Protein AF-A0A1Y2H8B3-F1 (afdb_monomer_lite)

Radius of gyration: 27.66 Å; chains: 1; bounding box: 84×32×78 Å

Sequence (311 aa):
MLTATTKSLLSPIADAVSQLIVITAQAELNGSPIPDLRDVAQLVAQHVYSLAEIGHGLIDPAALAAETRGIVDVTRLLKDMTDACTQRILNTYDDSEIQKSLVVARALVDQSKLITTILGSDLDSPPVIKSLLDNARTFAQQSVFLFHLVHARIPELLSPPIQRALTHHSNALDRAAVGTIAALKYALAGSHQIVPANVDLVKRQLKVHARACEGIAQYIVKDDMPEGALVDEAREQAAGLAAQALSDIGRNEDATELKDKAKNVVEAAKELTTAKASTNPDAAASSEAKLQRLPLERWKLLNRNPSNRPA

Structure (mmCIF, N/CA/C/O backbone):
data_AF-A0A1Y2H8B3-F1
#
_entry.id   AF-A0A1Y2H8B3-F1
#
loop_
_atom_site.group_PDB
_atom_site.id
_atom_site.type_symbol
_atom_site.label_atom_id
_atom_site.label_alt_id
_atom_site.label_comp_id
_atom_site.label_asym_id
_atom_site.label_entity_id
_atom_site.label_seq_id
_atom_site.pdbx_PDB_ins_code
_atom_site.Cartn_x
_atom_site.Cartn_y
_atom_site.Cartn_z
_atom_site.occupancy
_atom_site.B_iso_or_equiv
_atom_site.auth_seq_id
_atom_site.auth_comp_id
_atom_site.auth_asym_id
_atom_site.auth_atom_id
_atom_site.pdbx_PDB_model_num
ATOM 1 N N . MET A 1 1 ? -14.606 -13.215 17.313 1.00 46.69 1 MET A N 1
ATOM 2 C CA . MET A 1 1 ? -15.642 -12.930 18.340 1.00 46.69 1 MET A CA 1
ATOM 3 C C . MET A 1 1 ? -15.853 -14.177 19.179 1.00 46.69 1 MET A C 1
ATOM 5 O O . MET A 1 1 ? -15.879 -15.252 18.596 1.00 46.69 1 MET A O 1
ATOM 9 N N . LEU A 1 2 ? -15.950 -14.033 20.506 1.00 46.09 2 LEU A N 1
ATOM 10 C CA . LEU A 1 2 ? -15.900 -15.148 21.466 1.00 46.09 2 LEU A CA 1
ATOM 11 C C . LEU A 1 2 ? -17.266 -15.786 21.782 1.00 46.09 2 LEU A C 1
ATOM 13 O O . LEU A 1 2 ? -17.288 -16.934 22.208 1.00 46.09 2 LEU A O 1
ATOM 17 N N . THR A 1 3 ? -18.397 -15.100 21.557 1.00 64.69 3 THR A N 1
ATOM 18 C CA . THR A 1 3 ? -19.740 -15.663 21.815 1.00 64.69 3 THR A CA 1
ATOM 19 C C . THR A 1 3 ? -20.673 -15.517 20.612 1.00 64.69 3 THR A C 1
ATOM 21 O O . THR A 1 3 ? -20.554 -14.576 19.825 1.00 64.69 3 THR A O 1
ATOM 24 N N . ALA A 1 4 ? -21.626 -16.446 20.467 1.00 67.25 4 ALA A N 1
ATOM 25 C CA . ALA A 1 4 ? -22.644 -16.397 19.412 1.00 67.25 4 ALA A CA 1
ATOM 26 C C . ALA A 1 4 ? -23.494 -15.115 19.491 1.00 67.25 4 ALA A C 1
ATOM 28 O O . ALA A 1 4 ? -23.819 -14.530 18.463 1.00 67.25 4 ALA A O 1
ATOM 29 N N . THR A 1 5 ? -23.764 -14.635 20.707 1.00 64.19 5 THR A N 1
ATOM 30 C CA . THR A 1 5 ? -24.516 -13.403 20.969 1.00 64.19 5 THR A CA 1
ATOM 31 C C . THR A 1 5 ? -23.740 -12.148 20.567 1.00 64.19 5 THR A C 1
ATOM 33 O O . THR A 1 5 ? -24.291 -11.280 19.900 1.00 64.19 5 THR A O 1
ATOM 36 N N . THR A 1 6 ? -22.437 -12.051 20.886 1.00 64.06 6 THR A N 1
ATOM 37 C CA . THR A 1 6 ? -21.625 -10.922 20.379 1.00 64.06 6 THR A CA 1
ATOM 38 C C . THR A 1 6 ? -21.506 -10.962 18.863 1.00 64.06 6 THR A C 1
ATOM 40 O O . THR A 1 6 ? -21.472 -9.907 18.238 1.00 64.06 6 THR A O 1
ATOM 43 N N . LYS A 1 7 ? -21.480 -12.159 18.266 1.00 70.44 7 LYS A N 1
ATOM 44 C CA . LYS A 1 7 ? -21.513 -12.315 16.812 1.00 70.44 7 LYS A CA 1
ATOM 45 C C . LYS A 1 7 ? -22.814 -11.806 16.203 1.00 70.44 7 LYS A C 1
ATOM 47 O O . LYS A 1 7 ? -22.745 -10.976 15.308 1.00 70.44 7 LYS A O 1
ATOM 52 N N . SER A 1 8 ? -23.979 -12.223 16.698 1.00 72.88 8 SER A N 1
ATOM 53 C CA . SER A 1 8 ? -25.250 -11.779 16.109 1.00 72.88 8 SER A CA 1
ATOM 54 C C . SER A 1 8 ? -25.486 -10.273 16.250 1.00 72.88 8 SER A C 1
ATOM 56 O O . SER A 1 8 ? -26.069 -9.676 15.352 1.00 72.88 8 SER A O 1
ATOM 58 N N . LEU A 1 9 ? -25.018 -9.660 17.342 1.00 68.44 9 LEU A N 1
ATOM 59 C CA . LEU A 1 9 ? -25.225 -8.234 17.610 1.00 68.44 9 LEU A CA 1
ATOM 60 C C . LEU A 1 9 ? -24.278 -7.321 16.824 1.00 68.44 9 LEU A C 1
ATOM 62 O O . LEU A 1 9 ? -24.687 -6.260 16.365 1.00 68.44 9 LEU A O 1
ATOM 66 N N . LEU A 1 10 ? -23.011 -7.711 16.676 1.00 71.81 10 LEU A N 1
ATOM 67 C CA . LEU A 1 10 ? -21.977 -6.830 16.127 1.00 71.81 10 LEU A CA 1
ATOM 68 C C . LEU A 1 10 ? -21.597 -7.158 14.677 1.00 71.81 10 LEU A C 1
ATOM 70 O O . LEU A 1 10 ? -21.023 -6.298 14.014 1.00 71.81 10 LEU A O 1
ATOM 74 N N . SER A 1 11 ? -21.908 -8.357 14.166 1.00 78.88 11 SER A N 1
ATOM 75 C CA . SER A 1 11 ? -21.678 -8.691 12.751 1.00 78.88 11 SER A CA 1
ATOM 76 C C . SER A 1 11 ? -22.381 -7.736 11.780 1.00 78.88 11 SER A C 1
ATOM 78 O O . SER A 1 11 ? -21.700 -7.282 10.873 1.00 78.88 11 SER A O 1
ATOM 80 N N . PRO A 1 12 ? -23.653 -7.327 11.973 1.00 79.88 12 PRO A N 1
ATOM 81 C CA . PRO A 1 12 ? -24.312 -6.411 11.036 1.00 79.88 12 PRO A CA 1
ATOM 82 C C . PRO A 1 12 ? -23.597 -5.058 10.905 1.00 79.88 12 PRO A C 1
ATOM 84 O O . PRO A 1 12 ? -23.448 -4.535 9.805 1.00 79.88 12 PRO A O 1
ATOM 87 N N . ILE A 1 13 ? -23.091 -4.518 12.022 1.00 75.06 13 ILE A N 1
ATOM 88 C CA . ILE A 1 13 ? -22.307 -3.274 12.035 1.00 75.06 13 ILE A CA 1
ATOM 89 C C . ILE A 1 13 ? -20.961 -3.499 11.344 1.00 75.06 13 ILE A C 1
ATOM 91 O O . ILE A 1 13 ? -20.576 -2.717 10.479 1.00 75.06 13 ILE A O 1
ATOM 95 N N . ALA A 1 14 ? -20.254 -4.572 11.707 1.00 73.31 14 ALA A N 1
ATOM 96 C CA . ALA A 1 14 ? -18.951 -4.889 11.131 1.00 73.31 14 ALA A CA 1
ATOM 97 C C . ALA A 1 14 ? -19.033 -5.124 9.613 1.00 73.31 14 ALA A C 1
ATOM 99 O O . ALA A 1 14 ? -18.176 -4.638 8.879 1.00 73.31 14 ALA A O 1
ATOM 100 N N . ASP A 1 15 ? -20.072 -5.811 9.138 1.00 77.69 15 ASP A N 1
ATOM 101 C CA . ASP A 1 15 ? -20.288 -6.116 7.724 1.00 77.69 15 ASP A CA 1
ATOM 102 C C . ASP A 1 15 ? -20.632 -4.845 6.927 1.00 77.69 15 ASP A C 1
ATOM 104 O O . ASP A 1 15 ? -20.056 -4.614 5.862 1.00 77.69 15 ASP A O 1
ATOM 108 N N . ALA A 1 16 ? -21.505 -3.981 7.459 1.00 74.44 16 ALA A N 1
ATOM 109 C CA . ALA A 1 16 ? -21.875 -2.715 6.823 1.00 74.44 16 ALA A CA 1
ATOM 110 C C . ALA A 1 16 ? -20.692 -1.730 6.748 1.00 74.44 16 ALA A C 1
ATOM 112 O O . ALA A 1 16 ? -20.452 -1.117 5.706 1.00 74.44 16 ALA A O 1
ATOM 113 N N . VAL A 1 17 ? -19.905 -1.624 7.824 1.00 74.25 17 VAL A N 1
ATOM 114 C CA . VAL A 1 17 ? -18.671 -0.823 7.843 1.00 74.25 17 VAL A CA 1
ATOM 115 C C . VAL A 1 17 ? -17.647 -1.394 6.858 1.00 74.25 17 VAL A C 1
ATOM 117 O O . VAL A 1 17 ? -17.098 -0.649 6.050 1.00 74.25 17 VAL A O 1
ATOM 120 N N . SER A 1 18 ? -17.450 -2.716 6.841 1.00 72.94 18 SER A N 1
ATOM 121 C CA . SER A 1 18 ? -16.543 -3.381 5.890 1.00 72.94 18 SER A CA 1
ATOM 122 C C . SER A 1 18 ? -16.943 -3.137 4.431 1.00 72.94 18 SER A C 1
ATOM 124 O O . SER A 1 18 ? -16.075 -2.912 3.590 1.00 72.94 18 SER A O 1
ATOM 126 N N . GLN A 1 19 ? -18.241 -3.130 4.109 1.00 77.00 19 GLN A N 1
ATOM 127 C CA . GLN A 1 19 ? -18.714 -2.776 2.766 1.00 77.00 19 GLN A CA 1
ATOM 128 C C . GLN A 1 19 ? -18.390 -1.327 2.396 1.00 77.00 19 GLN A C 1
ATOM 130 O O . GLN A 1 19 ? -17.901 -1.091 1.293 1.00 77.00 19 GLN A O 1
ATOM 135 N N . LEU A 1 20 ? -18.613 -0.375 3.309 1.00 76.00 20 LEU A N 1
ATOM 136 C CA . LEU A 1 20 ? -18.257 1.035 3.110 1.00 76.00 20 LEU A CA 1
ATOM 137 C C . LEU A 1 20 ? -16.785 1.189 2.730 1.00 76.00 20 LEU A C 1
ATOM 139 O O . LEU A 1 20 ? -16.479 1.855 1.745 1.00 76.00 20 LEU A O 1
ATOM 143 N N . ILE A 1 21 ? -15.908 0.512 3.469 1.00 75.31 21 ILE A N 1
ATOM 144 C CA . ILE A 1 21 ? -14.459 0.505 3.247 1.00 75.31 21 ILE A CA 1
ATOM 145 C C . ILE A 1 21 ? -14.115 -0.040 1.862 1.00 75.31 21 ILE A C 1
ATOM 147 O O . ILE A 1 21 ? -13.313 0.548 1.140 1.00 75.31 21 ILE A O 1
ATOM 151 N N . VAL A 1 22 ? -14.699 -1.177 1.475 1.00 79.38 22 VAL A N 1
ATOM 152 C CA . VAL A 1 22 ? -14.409 -1.796 0.175 1.00 79.38 22 VAL A CA 1
ATOM 153 C C . VAL A 1 22 ? -14.857 -0.886 -0.967 1.00 79.38 22 VAL A C 1
ATOM 155 O O . VAL A 1 22 ? -14.115 -0.719 -1.935 1.00 79.38 22 VAL A O 1
ATOM 158 N N . ILE A 1 23 ? -16.035 -0.270 -0.845 1.00 73.56 23 ILE A N 1
ATOM 159 C CA . ILE A 1 23 ? -16.597 0.625 -1.860 1.00 73.56 23 ILE A CA 1
ATOM 160 C C . ILE A 1 23 ? -15.725 1.874 -2.031 1.00 73.56 23 ILE A C 1
ATOM 162 O O . ILE A 1 23 ? -15.383 2.225 -3.163 1.00 73.56 23 ILE A O 1
ATOM 166 N N . THR A 1 24 ? -15.328 2.532 -0.938 1.00 73.81 24 THR A N 1
ATOM 167 C CA . THR A 1 24 ? -14.451 3.713 -1.006 1.00 73.81 24 THR A CA 1
ATOM 168 C C . THR A 1 24 ? -13.065 3.349 -1.517 1.00 73.81 24 THR A C 1
ATOM 170 O O . THR A 1 24 ? -12.564 4.011 -2.424 1.00 73.81 24 THR A O 1
ATOM 173 N N . ALA A 1 25 ? -12.475 2.256 -1.026 1.00 69.38 25 ALA A N 1
ATOM 174 C CA . ALA A 1 25 ? -11.172 1.792 -1.489 1.00 69.38 25 ALA A CA 1
ATOM 175 C C . ALA A 1 25 ? -11.176 1.479 -2.992 1.00 69.38 25 ALA A C 1
ATOM 177 O O . ALA A 1 25 ? -10.248 1.877 -3.691 1.00 69.38 25 ALA A O 1
ATOM 178 N N . GLN A 1 26 ? -12.216 0.816 -3.513 1.00 73.31 26 GLN A N 1
ATOM 179 C CA . GLN A 1 26 ? -12.353 0.529 -4.946 1.00 73.31 26 GLN A CA 1
ATOM 180 C C . GLN A 1 26 ? -12.556 1.794 -5.780 1.00 73.31 26 GLN A C 1
ATOM 182 O O . GLN A 1 26 ? -11.960 1.912 -6.852 1.00 73.31 26 GLN A O 1
ATOM 187 N N . ALA A 1 27 ? -13.379 2.733 -5.307 1.00 72.12 27 ALA A N 1
ATOM 188 C CA . ALA A 1 27 ? -13.612 3.984 -6.014 1.00 72.12 27 ALA A CA 1
ATOM 189 C C . ALA A 1 27 ? -12.316 4.797 -6.148 1.00 72.12 27 ALA A C 1
ATOM 191 O O . ALA A 1 27 ? -11.985 5.256 -7.243 1.00 72.12 27 ALA A O 1
ATOM 192 N N . GLU A 1 28 ? -11.546 4.891 -5.063 1.00 71.50 28 GLU A N 1
ATOM 193 C CA . GLU A 1 28 ? -10.253 5.573 -5.038 1.00 71.50 28 GLU A CA 1
ATOM 194 C C . GLU A 1 28 ? -9.195 4.857 -5.890 1.00 71.50 28 GLU A C 1
ATOM 196 O O . GLU A 1 28 ? -8.524 5.505 -6.694 1.00 71.50 28 GLU A O 1
ATOM 201 N N . LEU A 1 29 ? -9.088 3.524 -5.795 1.00 70.69 29 LEU A N 1
ATOM 202 C CA . LEU A 1 29 ? -8.152 2.720 -6.597 1.00 70.69 29 LEU A CA 1
ATOM 203 C C . LEU A 1 29 ? -8.374 2.877 -8.103 1.00 70.69 29 LEU A C 1
ATOM 205 O O . LEU A 1 29 ? -7.413 2.868 -8.872 1.00 70.69 29 LEU A O 1
ATOM 209 N N . ASN A 1 30 ? -9.631 3.015 -8.517 1.00 74.19 30 ASN A N 1
ATOM 210 C CA . ASN A 1 30 ? -10.007 3.144 -9.921 1.00 74.19 30 ASN A CA 1
ATOM 211 C C . ASN A 1 30 ? -10.036 4.602 -10.406 1.00 74.19 30 ASN A C 1
ATOM 213 O O . ASN A 1 30 ? -10.298 4.841 -11.586 1.00 74.19 30 ASN A O 1
ATOM 217 N N . GLY A 1 31 ? -9.804 5.581 -9.522 1.00 68.94 31 GLY A N 1
ATOM 218 C CA . GLY A 1 31 ? -9.967 7.003 -9.837 1.00 68.94 31 GLY A CA 1
ATOM 219 C C . GLY A 1 31 ? -11.400 7.371 -10.243 1.00 68.94 31 GLY A C 1
ATOM 220 O O . GLY A 1 31 ? -11.605 8.319 -11.001 1.00 68.94 31 GLY A O 1
ATOM 221 N N . SER A 1 32 ? -12.386 6.598 -9.789 1.00 77.50 32 SER A N 1
ATOM 222 C CA . SER A 1 32 ? -13.806 6.812 -10.071 1.00 77.50 32 SER A CA 1
ATOM 223 C C . SER A 1 32 ? -14.476 7.610 -8.947 1.00 77.50 32 SER A C 1
ATOM 225 O O . SER A 1 32 ? -14.039 7.516 -7.799 1.00 77.50 32 SER A O 1
ATOM 227 N N . PRO A 1 33 ? -15.551 8.370 -9.233 1.00 72.56 33 PRO A N 1
ATOM 228 C CA . PRO A 1 33 ? -16.311 9.054 -8.192 1.00 72.56 33 PRO A CA 1
ATOM 229 C C . PRO A 1 33 ? -16.787 8.062 -7.126 1.00 72.56 33 PRO A C 1
ATOM 231 O O . PRO A 1 33 ? -17.310 6.999 -7.467 1.00 72.56 33 PRO A O 1
ATOM 234 N N . ILE A 1 34 ? -16.624 8.414 -5.848 1.00 71.31 34 ILE A N 1
ATOM 235 C CA . ILE A 1 34 ? -17.184 7.630 -4.743 1.00 71.31 34 ILE A CA 1
ATOM 236 C C . ILE A 1 34 ? -18.713 7.611 -4.922 1.00 71.31 34 ILE A C 1
ATOM 238 O O . ILE A 1 34 ? -19.308 8.684 -5.071 1.00 71.31 34 ILE A O 1
ATOM 242 N N . PRO A 1 35 ? -19.352 6.427 -4.968 1.00 76.12 35 PRO A N 1
ATOM 243 C CA . PRO A 1 35 ? -20.799 6.332 -5.128 1.00 76.12 35 PRO A CA 1
ATOM 244 C C . PRO A 1 35 ? -21.513 6.924 -3.910 1.00 76.12 35 PRO A C 1
ATOM 246 O O . PRO A 1 35 ? -20.918 7.098 -2.851 1.00 76.12 35 PRO A O 1
ATOM 249 N N . ASP A 1 36 ? -22.799 7.236 -4.048 1.00 72.50 36 ASP A N 1
ATOM 250 C CA . ASP A 1 36 ? -23.589 7.748 -2.931 1.00 72.50 36 ASP A CA 1
ATOM 251 C C . ASP A 1 36 ? -23.626 6.734 -1.775 1.00 72.50 36 ASP A C 1
ATOM 253 O O . ASP A 1 36 ? -24.126 5.621 -1.922 1.00 72.50 36 ASP A O 1
ATOM 257 N N . LEU A 1 37 ? -23.068 7.124 -0.627 1.00 80.19 37 LEU A N 1
ATOM 258 C CA . LEU A 1 37 ? -22.933 6.270 0.555 1.00 80.19 37 LEU A CA 1
ATOM 259 C C . LEU A 1 37 ? -24.076 6.458 1.558 1.00 80.19 37 LEU A C 1
ATOM 261 O O . LEU A 1 37 ? -24.042 5.843 2.625 1.00 80.19 37 LEU A O 1
ATOM 265 N N . ARG A 1 38 ? -25.069 7.309 1.256 1.00 73.50 38 ARG A N 1
ATOM 266 C CA . ARG A 1 38 ? -26.149 7.652 2.194 1.00 73.50 38 ARG A CA 1
ATOM 267 C C . ARG A 1 38 ? -26.886 6.422 2.709 1.00 73.50 38 ARG A C 1
ATOM 269 O O . ARG A 1 38 ? -27.029 6.294 3.920 1.00 73.50 38 ARG A O 1
ATOM 276 N N . ASP A 1 39 ? -27.250 5.493 1.831 1.00 75.12 39 ASP A N 1
ATOM 277 C CA . ASP A 1 39 ? -27.991 4.287 2.218 1.00 75.12 39 ASP A CA 1
ATOM 278 C C . ASP A 1 39 ? -27.177 3.389 3.162 1.00 75.12 39 ASP A C 1
ATOM 280 O O . ASP A 1 39 ? -27.692 2.902 4.169 1.00 75.12 39 ASP A O 1
ATOM 284 N N . VAL A 1 40 ? -25.878 3.216 2.892 1.00 72.75 40 VAL A N 1
ATOM 285 C CA . VAL A 1 40 ? -24.999 2.380 3.726 1.00 72.75 40 VAL A CA 1
ATOM 286 C C . VAL A 1 40 ? -24.694 3.063 5.061 1.00 72.75 40 VAL A C 1
ATOM 288 O O . VAL A 1 40 ? -24.708 2.415 6.106 1.00 72.75 40 VAL A O 1
ATOM 291 N N . ALA A 1 41 ? -24.485 4.381 5.064 1.00 70.00 41 ALA A N 1
ATOM 292 C CA . ALA A 1 41 ? -24.310 5.159 6.289 1.00 70.00 41 ALA A CA 1
ATOM 293 C C . ALA A 1 41 ? -25.571 5.127 7.170 1.00 70.00 41 ALA A C 1
ATOM 295 O O . ALA A 1 41 ? -25.478 4.990 8.391 1.00 70.00 41 ALA A O 1
ATOM 296 N N . GLN A 1 42 ? -26.753 5.201 6.556 1.00 73.69 42 GLN A N 1
ATOM 297 C CA . GLN A 1 42 ? -28.036 5.120 7.247 1.00 73.69 42 GLN A CA 1
ATOM 298 C C . GLN A 1 42 ? -28.270 3.719 7.830 1.00 73.69 42 GLN A C 1
ATOM 300 O O . GLN A 1 42 ? -28.743 3.604 8.960 1.00 73.69 42 GLN A O 1
ATOM 305 N N . LEU A 1 43 ? -27.837 2.670 7.125 1.00 76.25 43 LEU A N 1
ATOM 306 C CA . LEU A 1 43 ? -27.833 1.294 7.621 1.00 76.25 43 LEU A CA 1
ATOM 307 C C . LEU A 1 43 ? -26.910 1.122 8.843 1.00 76.25 43 LEU A C 1
ATOM 309 O O . LEU A 1 43 ? -27.320 0.539 9.847 1.00 76.25 43 LEU A O 1
ATOM 313 N N . VAL A 1 44 ? -25.690 1.673 8.806 1.00 73.44 44 VAL A N 1
ATOM 314 C CA . VAL A 1 44 ? -24.768 1.661 9.960 1.00 73.44 44 VAL A CA 1
ATOM 315 C C . VAL A 1 44 ? -25.383 2.394 11.151 1.00 73.44 44 VAL A C 1
ATOM 317 O O . VAL A 1 44 ? -25.394 1.855 12.258 1.00 73.44 44 VAL A O 1
ATOM 320 N N . ALA A 1 45 ? -25.943 3.587 10.932 1.00 70.44 45 ALA A N 1
ATOM 321 C CA . ALA A 1 45 ? -26.610 4.355 11.979 1.00 70.44 45 ALA A CA 1
ATOM 322 C C . ALA A 1 45 ? -27.782 3.577 12.594 1.00 70.44 45 ALA A C 1
ATOM 324 O O . ALA A 1 45 ? -27.918 3.535 13.815 1.00 70.44 45 ALA A O 1
ATOM 325 N N . GLN A 1 46 ? -28.584 2.905 11.766 1.00 77.56 46 GLN A N 1
ATOM 326 C CA . GLN A 1 46 ? -29.695 2.079 12.224 1.00 77.56 46 GLN A CA 1
ATOM 327 C C . GLN A 1 46 ? -29.208 0.884 13.051 1.00 77.56 46 GLN A C 1
ATOM 329 O O . GLN A 1 46 ? -29.769 0.619 14.108 1.00 77.56 46 GLN A O 1
ATOM 334 N N . HIS A 1 47 ? -28.136 0.202 12.638 1.00 77.12 47 HIS A N 1
ATOM 335 C CA . HIS A 1 47 ? -27.574 -0.912 13.405 1.00 77.12 47 HIS A CA 1
ATOM 336 C C . HIS A 1 47 ? -26.956 -0.476 14.737 1.00 77.12 47 HIS A C 1
ATOM 338 O O . HIS A 1 47 ? -27.131 -1.165 15.741 1.00 77.12 47 HIS A O 1
ATOM 344 N N . VAL A 1 48 ? -26.282 0.676 14.772 1.00 72.88 48 VAL A N 1
ATOM 345 C CA . VAL A 1 48 ? -25.783 1.272 16.021 1.00 72.88 48 VAL A CA 1
ATOM 346 C C . VAL A 1 48 ? -26.950 1.651 16.935 1.00 72.88 48 VAL A C 1
ATOM 348 O O . VAL A 1 48 ? -26.913 1.344 18.125 1.00 72.88 48 VAL A O 1
ATOM 351 N N . TYR A 1 49 ? -28.013 2.245 16.385 1.00 73.44 49 TYR A N 1
ATOM 352 C CA . TYR A 1 49 ? -29.216 2.594 17.142 1.00 73.44 49 TYR A CA 1
ATOM 353 C C . TYR A 1 49 ? -29.925 1.352 17.694 1.00 73.44 49 TYR A C 1
ATOM 355 O O . TYR A 1 49 ? -30.258 1.314 18.871 1.00 73.44 49 TYR A O 1
ATOM 363 N N . SER A 1 50 ? -30.083 0.296 16.890 1.00 74.44 50 SER A N 1
ATOM 364 C CA . SER A 1 50 ? -30.652 -0.979 17.342 1.00 74.44 50 SER A CA 1
ATOM 365 C C . SER A 1 50 ? -29.800 -1.647 18.418 1.00 74.44 50 SER A C 1
ATOM 367 O O . SER A 1 50 ? -30.345 -2.205 19.363 1.00 74.44 50 SER A O 1
ATOM 369 N N . LEU A 1 51 ? -28.469 -1.584 18.320 1.00 71.94 51 LEU A N 1
ATOM 370 C CA . LEU A 1 51 ? -27.586 -2.092 19.369 1.00 71.94 51 LEU A CA 1
ATOM 371 C C . LEU A 1 51 ? -27.762 -1.302 20.675 1.00 71.94 51 LEU A C 1
ATOM 373 O O . LEU A 1 51 ? -27.822 -1.903 21.748 1.00 71.94 51 LEU A O 1
ATOM 377 N N . ALA A 1 52 ? -27.882 0.024 20.578 1.00 68.81 52 ALA A N 1
ATOM 378 C CA . ALA A 1 52 ? -28.139 0.897 21.718 1.00 68.81 52 ALA A CA 1
ATOM 379 C C . ALA A 1 52 ? -29.521 0.635 22.341 1.00 68.81 52 ALA A C 1
ATOM 381 O O . ALA A 1 52 ? -29.622 0.526 23.560 1.00 68.81 52 ALA A O 1
ATOM 382 N N . GLU A 1 53 ? -30.567 0.448 21.530 1.00 71.12 53 GLU A N 1
ATOM 383 C CA . GLU A 1 53 ? -31.907 0.082 22.005 1.00 71.12 53 GLU A CA 1
ATOM 384 C C . GLU A 1 53 ? -31.945 -1.303 22.646 1.00 71.12 53 GLU A C 1
ATOM 386 O O . GLU A 1 53 ? -32.580 -1.462 23.680 1.00 71.12 53 GLU A O 1
ATOM 391 N N . ILE A 1 54 ? -31.248 -2.300 22.093 1.00 67.75 54 ILE A N 1
ATOM 392 C CA . ILE A 1 54 ? -31.126 -3.621 22.726 1.00 67.75 54 ILE A CA 1
ATOM 393 C C . ILE A 1 54 ? -30.397 -3.487 24.069 1.00 67.75 54 ILE A C 1
ATOM 395 O O . ILE A 1 54 ? -30.820 -4.086 25.054 1.00 67.75 54 ILE A O 1
ATOM 399 N N . GLY A 1 55 ? -29.344 -2.666 24.132 1.00 63.62 55 GLY A N 1
ATOM 400 C CA . GLY A 1 55 ? -28.651 -2.333 25.376 1.00 63.62 55 GLY A CA 1
ATOM 401 C C . GLY A 1 55 ? -29.566 -1.661 26.404 1.00 63.62 55 GLY A C 1
ATOM 402 O O . GLY A 1 55 ? -29.550 -2.045 27.568 1.00 63.62 55 GLY A O 1
ATOM 403 N N . HIS A 1 56 ? -30.407 -0.713 25.985 1.00 63.94 56 HIS A N 1
ATOM 404 C CA . HIS A 1 56 ? -31.383 -0.057 26.858 1.00 63.94 56 HIS A CA 1
ATOM 405 C C . HIS A 1 56 ? -32.556 -0.965 27.252 1.00 63.94 56 HIS A C 1
ATOM 407 O O . HIS A 1 56 ? -32.998 -0.921 28.393 1.00 63.94 56 HIS A O 1
ATOM 413 N N . GLY A 1 57 ? -33.044 -1.813 26.348 1.00 60.34 57 GLY A N 1
ATOM 414 C CA . GLY A 1 57 ? -34.168 -2.720 26.586 1.00 60.34 57 GLY A CA 1
ATOM 415 C C . GLY A 1 57 ? -33.809 -3.930 27.451 1.00 60.34 57 GLY A C 1
ATOM 416 O O . GLY A 1 57 ? -34.663 -4.447 28.164 1.00 60.34 57 GLY A O 1
ATOM 417 N N . LEU A 1 58 ? -32.545 -4.364 27.432 1.00 57.50 58 LEU A N 1
ATOM 418 C CA . LEU A 1 58 ? -32.022 -5.396 28.338 1.00 57.50 58 LEU A CA 1
ATOM 419 C C . LEU A 1 58 ? -31.742 -4.866 29.751 1.00 57.50 58 LEU A C 1
ATOM 421 O O . LEU A 1 58 ? -31.465 -5.651 30.656 1.00 57.50 58 LEU A O 1
ATOM 425 N N . ILE A 1 59 ? -31.783 -3.548 29.939 1.00 55.41 59 ILE A N 1
ATOM 426 C CA . ILE A 1 59 ? -31.367 -2.884 31.164 1.00 55.41 59 ILE A CA 1
ATOM 427 C C . ILE A 1 59 ? -32.509 -1.972 31.624 1.00 55.41 59 ILE A C 1
ATOM 429 O O . ILE A 1 59 ? -32.464 -0.761 31.442 1.00 55.41 59 ILE A O 1
ATOM 433 N N . ASP A 1 60 ? -33.533 -2.546 32.263 1.00 65.38 60 ASP A N 1
ATOM 434 C CA . ASP A 1 60 ? -34.268 -1.787 33.279 1.00 65.38 60 ASP A CA 1
ATOM 435 C C . ASP A 1 60 ? -33.335 -1.698 34.496 1.00 65.38 60 ASP A C 1
ATOM 437 O O . ASP A 1 60 ? -33.082 -2.720 35.145 1.00 65.38 60 ASP A O 1
ATOM 441 N N . PRO A 1 61 ? -32.780 -0.516 34.816 1.00 62.09 61 PRO A N 1
ATOM 442 C CA . PRO A 1 61 ? -31.807 -0.390 35.889 1.00 62.09 61 PRO A CA 1
ATOM 443 C C . PRO A 1 61 ? -32.381 -0.802 37.242 1.00 62.09 61 PRO A C 1
ATOM 445 O O . PRO A 1 61 ? -31.643 -1.312 38.081 1.00 62.09 61 PRO A O 1
ATOM 448 N N . ALA A 1 62 ? -33.688 -0.615 37.448 1.00 66.06 62 ALA A N 1
ATOM 449 C CA . ALA A 1 62 ? -34.368 -0.986 38.677 1.00 66.06 62 ALA A CA 1
ATOM 450 C C . ALA A 1 62 ? -34.622 -2.497 38.740 1.00 66.06 62 ALA A C 1
ATOM 452 O O . ALA A 1 62 ? -34.349 -3.108 39.774 1.00 66.06 62 ALA A O 1
ATOM 453 N N . ALA A 1 63 ? -35.076 -3.117 37.645 1.00 68.25 63 ALA A N 1
ATOM 454 C CA . ALA A 1 63 ? -35.268 -4.568 37.591 1.00 68.25 63 ALA A CA 1
ATOM 455 C C . ALA A 1 63 ? -33.938 -5.328 37.681 1.00 68.25 63 ALA A C 1
ATOM 457 O O . ALA A 1 63 ? -33.838 -6.284 38.445 1.00 68.25 63 ALA A O 1
ATOM 458 N N . LEU A 1 64 ? -32.892 -4.869 36.987 1.00 64.50 64 LEU A N 1
ATOM 459 C CA . LEU A 1 64 ? -31.575 -5.503 37.013 1.00 64.50 64 LEU A CA 1
ATOM 460 C C . LEU A 1 64 ? -30.882 -5.302 38.368 1.00 64.50 64 LEU A C 1
ATOM 462 O O . LEU A 1 64 ? -30.262 -6.231 38.882 1.00 64.50 64 LEU A O 1
ATOM 466 N N . ALA A 1 65 ? -31.023 -4.132 39.004 1.00 65.12 65 ALA A N 1
ATOM 467 C CA . ALA A 1 65 ? -30.555 -3.929 40.376 1.00 65.12 65 ALA A CA 1
ATOM 468 C C . ALA A 1 65 ? -31.336 -4.795 41.380 1.00 65.12 65 ALA A C 1
ATOM 470 O O . ALA A 1 65 ? -30.735 -5.343 42.303 1.00 65.12 65 ALA A O 1
ATOM 471 N N . ALA A 1 66 ? -32.647 -4.972 41.199 1.00 69.88 66 ALA A N 1
ATOM 472 C CA . ALA A 1 66 ? -33.455 -5.853 42.040 1.00 69.88 66 ALA A CA 1
ATOM 473 C C . ALA A 1 66 ? -33.069 -7.335 41.862 1.00 69.88 66 ALA A C 1
ATOM 475 O O . ALA A 1 66 ? -32.884 -8.047 42.850 1.00 69.88 66 ALA A O 1
ATOM 476 N N . GLU A 1 67 ? -32.882 -7.789 40.622 1.00 69.81 67 GLU A N 1
ATOM 477 C CA . GLU A 1 67 ? -32.544 -9.175 40.277 1.00 69.81 67 GLU A CA 1
ATOM 478 C C . GLU A 1 67 ? -31.109 -9.538 40.684 1.00 69.81 67 GLU A C 1
ATOM 480 O O . GLU A 1 67 ? -30.860 -10.599 41.258 1.00 69.81 67 GLU A O 1
ATOM 485 N N . THR A 1 68 ? -30.165 -8.613 40.493 1.00 67.25 68 THR A N 1
ATOM 486 C CA . THR A 1 68 ? -28.770 -8.773 40.932 1.00 67.25 68 THR A CA 1
ATOM 487 C C . THR A 1 68 ? -28.559 -8.410 42.400 1.00 67.25 68 THR A C 1
ATOM 489 O O . THR A 1 68 ? -27.433 -8.487 42.882 1.00 67.25 68 THR A O 1
ATOM 492 N N . ARG A 1 69 ? -29.609 -8.019 43.139 1.00 74.25 69 ARG A N 1
ATOM 493 C CA . ARG A 1 69 ? -29.536 -7.541 44.537 1.00 74.25 69 ARG A CA 1
ATOM 494 C C . ARG A 1 69 ? -28.516 -6.408 44.739 1.00 74.25 69 ARG A C 1
ATOM 496 O O . ARG A 1 69 ? -27.836 -6.356 45.761 1.00 74.25 69 ARG A O 1
ATOM 503 N N . GLY A 1 70 ? -28.376 -5.532 43.746 1.00 65.25 70 GLY A N 1
ATOM 504 C CA . GLY A 1 70 ? -27.431 -4.414 43.739 1.00 65.25 70 GLY A CA 1
ATOM 505 C C . GLY A 1 70 ? -25.967 -4.815 43.536 1.00 65.25 70 GLY A C 1
ATOM 506 O O . GLY A 1 70 ? -25.087 -3.978 43.707 1.00 65.25 70 GLY A O 1
ATOM 507 N N . ILE A 1 71 ? -25.684 -6.074 43.179 1.00 66.19 71 ILE A N 1
ATOM 508 C CA . ILE A 1 71 ? -24.315 -6.562 42.938 1.00 66.19 71 ILE A CA 1
ATOM 509 C C . ILE A 1 71 ? -23.744 -5.980 41.635 1.00 66.19 71 ILE A C 1
ATOM 511 O O . ILE A 1 71 ? -22.533 -5.786 41.524 1.00 66.19 71 ILE A O 1
ATOM 515 N N . VAL A 1 72 ? -24.600 -5.689 40.651 1.00 61.56 72 VAL A N 1
ATOM 516 C CA . VAL A 1 72 ? -24.190 -5.118 39.366 1.00 61.56 72 VAL A CA 1
ATOM 517 C C . VAL A 1 72 ? -24.533 -3.634 39.334 1.00 61.56 72 VAL A C 1
ATOM 519 O O . VAL A 1 72 ? -25.701 -3.251 39.339 1.00 61.56 72 VAL A O 1
ATOM 522 N N . ASP A 1 73 ? -23.500 -2.794 39.268 1.00 75.06 73 ASP A N 1
ATOM 523 C CA . ASP A 1 73 ? -23.654 -1.371 38.977 1.00 75.06 73 ASP A CA 1
ATOM 524 C C . ASP A 1 73 ? -24.031 -1.206 37.501 1.00 75.06 73 ASP A C 1
ATOM 526 O O . ASP A 1 73 ? -23.197 -1.301 36.599 1.00 75.06 73 ASP A O 1
ATOM 530 N N . VAL A 1 74 ? -25.320 -0.987 37.271 1.00 65.56 74 VAL A N 1
ATOM 531 C CA . VAL A 1 74 ? -25.915 -0.836 35.944 1.00 65.56 74 VAL A CA 1
ATOM 532 C C . VAL A 1 74 ? -25.319 0.343 35.174 1.00 65.56 74 VAL A C 1
ATOM 534 O O . VAL A 1 74 ? -25.124 0.259 33.962 1.00 65.56 74 VAL A O 1
ATOM 537 N N . THR A 1 75 ? -24.984 1.429 35.871 1.00 69.88 75 THR A N 1
ATOM 538 C CA . THR A 1 75 ? -24.373 2.612 35.254 1.00 69.88 75 THR A CA 1
ATOM 539 C C . THR A 1 75 ? -22.967 2.278 34.776 1.00 69.88 75 THR A C 1
ATOM 541 O O . THR A 1 75 ? -22.587 2.637 33.661 1.00 69.88 75 THR A O 1
ATOM 544 N N . ARG A 1 76 ? -22.211 1.531 35.591 1.00 70.88 76 ARG A N 1
ATOM 545 C CA . ARG A 1 76 ? -20.898 1.014 35.196 1.00 70.88 76 ARG A CA 1
ATOM 546 C C . ARG A 1 76 ? -21.006 0.052 34.017 1.00 70.88 76 ARG A C 1
ATOM 548 O O . ARG A 1 76 ? -20.248 0.199 33.072 1.00 70.88 76 ARG A O 1
ATOM 555 N N . LEU A 1 77 ? -21.976 -0.864 34.023 1.00 68.62 77 LEU A N 1
ATOM 556 C CA . LEU A 1 77 ? -22.198 -1.804 32.921 1.00 68.62 77 LEU A CA 1
ATOM 557 C C . LEU A 1 77 ? -22.518 -1.086 31.600 1.00 68.62 77 LEU A C 1
ATOM 559 O O . LEU A 1 77 ? -21.919 -1.397 30.575 1.00 68.62 77 LEU A O 1
ATOM 563 N N . LEU A 1 78 ? -23.431 -0.109 31.622 1.00 65.50 78 LEU A N 1
ATOM 564 C CA . LEU A 1 78 ? -23.777 0.700 30.448 1.00 65.50 78 LEU A CA 1
ATOM 565 C C . LEU A 1 78 ? -22.567 1.472 29.915 1.00 65.50 78 LEU A C 1
ATOM 567 O O . LEU A 1 78 ? -22.349 1.523 28.701 1.00 65.50 78 LEU A O 1
ATOM 571 N N . LYS A 1 79 ? -21.765 2.044 30.818 1.00 70.81 79 LYS A N 1
ATOM 572 C CA . LYS A 1 79 ? -20.518 2.719 30.463 1.00 70.81 79 LYS A CA 1
ATOM 573 C C . LYS A 1 79 ? -19.527 1.746 29.822 1.00 70.81 79 LYS A C 1
ATOM 575 O O . LYS A 1 79 ? -19.087 2.000 28.708 1.00 70.81 79 LYS A O 1
ATOM 580 N N . ASP A 1 80 ? -19.261 0.609 30.460 1.00 70.88 80 ASP A N 1
ATOM 581 C CA . ASP A 1 80 ? -18.331 -0.412 29.968 1.00 70.88 80 ASP A CA 1
ATOM 582 C C . ASP A 1 80 ? -18.760 -0.938 28.583 1.00 70.88 80 ASP A C 1
ATOM 584 O O . ASP A 1 80 ? -17.927 -1.130 27.696 1.00 70.88 80 ASP A O 1
ATOM 588 N N . MET A 1 81 ? -20.067 -1.124 28.354 1.00 68.88 81 MET A N 1
ATOM 589 C CA . MET A 1 81 ? -20.611 -1.521 27.049 1.00 68.88 81 MET A CA 1
ATOM 590 C C . MET A 1 81 ? -20.428 -0.438 25.981 1.00 68.88 81 MET A C 1
ATOM 592 O O . MET A 1 81 ? -20.076 -0.756 24.842 1.00 68.88 81 MET A O 1
ATOM 596 N N . THR A 1 82 ? -20.657 0.828 26.335 1.00 68.81 82 THR A N 1
ATOM 597 C CA . THR A 1 82 ? -20.502 1.971 25.422 1.00 68.81 82 THR A CA 1
ATOM 598 C C . THR A 1 82 ? -19.036 2.178 25.051 1.00 68.81 82 THR A C 1
ATOM 600 O O . THR A 1 82 ? -18.713 2.314 23.868 1.00 68.81 82 THR A O 1
ATOM 603 N N . ASP A 1 83 ? -18.145 2.121 26.041 1.00 70.12 83 ASP A N 1
ATOM 604 C CA . ASP A 1 83 ? -16.699 2.225 25.862 1.00 70.12 83 ASP A CA 1
ATOM 605 C C . ASP A 1 83 ? -16.197 1.074 24.973 1.00 70.12 83 ASP A C 1
ATOM 607 O O . ASP A 1 83 ? -15.494 1.306 23.987 1.00 70.12 83 ASP A O 1
ATOM 611 N N . ALA A 1 84 ? -16.643 -0.162 25.230 1.00 69.88 84 ALA A N 1
ATOM 612 C CA . ALA A 1 84 ? -16.287 -1.323 24.415 1.00 69.88 84 ALA A CA 1
ATOM 613 C C . ALA A 1 84 ? -16.793 -1.222 22.966 1.00 69.88 84 ALA A C 1
ATOM 615 O O . ALA A 1 84 ? -16.067 -1.587 22.038 1.00 69.88 84 ALA A O 1
ATOM 616 N N . CYS A 1 85 ? -18.017 -0.730 22.744 1.00 70.69 85 CYS A N 1
ATOM 617 C CA . CYS A 1 85 ? -18.551 -0.527 21.393 1.00 70.69 85 CYS A CA 1
ATOM 618 C C . CYS A 1 85 ? -17.782 0.564 20.644 1.00 70.69 85 CYS A C 1
ATOM 620 O O . CYS A 1 85 ? -17.395 0.356 19.495 1.00 70.69 85 CYS A O 1
ATOM 622 N N . THR A 1 86 ? -17.510 1.689 21.306 1.00 70.12 86 THR A N 1
ATOM 623 C CA . THR A 1 86 ? -16.758 2.810 20.730 1.00 70.12 86 THR A CA 1
ATOM 624 C C . THR A 1 86 ? -15.349 2.372 20.348 1.00 70.12 86 THR A C 1
ATOM 626 O O . THR A 1 86 ? -14.949 2.526 19.194 1.00 70.12 86 THR A O 1
ATOM 629 N N . GLN A 1 87 ? -14.629 1.729 21.273 1.00 74.06 87 GLN A N 1
ATOM 630 C CA . GLN A 1 87 ? -13.291 1.203 21.010 1.00 74.06 87 GLN A CA 1
ATOM 631 C C . GLN A 1 87 ? -13.297 0.215 19.842 1.00 74.06 87 GLN A C 1
ATOM 633 O O . GLN A 1 87 ? -12.412 0.240 18.993 1.00 74.06 87 GLN A O 1
ATOM 638 N N . ARG A 1 88 ? -14.315 -0.646 19.760 1.00 74.56 88 ARG A N 1
ATOM 639 C CA . ARG A 1 88 ? -14.420 -1.625 18.682 1.00 74.56 88 ARG A CA 1
ATOM 640 C C . ARG A 1 88 ? -14.644 -0.984 17.315 1.00 74.56 88 ARG A C 1
ATOM 642 O O . ARG A 1 88 ? -14.065 -1.458 16.339 1.00 74.56 88 ARG A O 1
ATOM 649 N N . ILE A 1 89 ? -15.471 0.056 17.234 1.00 71.75 89 ILE A N 1
ATOM 650 C CA . ILE A 1 89 ? -15.693 0.805 15.990 1.00 71.75 89 ILE A CA 1
ATOM 651 C C . ILE A 1 89 ? -14.391 1.482 15.553 1.00 71.75 89 ILE A C 1
ATOM 653 O O . ILE A 1 89 ? -14.001 1.330 14.398 1.00 71.75 89 ILE A O 1
ATOM 657 N N . LEU A 1 90 ? -13.689 2.146 16.479 1.00 75.75 90 LEU A N 1
ATOM 658 C CA . LEU A 1 90 ? -12.407 2.797 16.196 1.00 75.75 90 LEU A CA 1
ATOM 659 C C . LEU A 1 90 ? -11.351 1.796 15.715 1.00 75.75 90 LEU A C 1
ATOM 661 O O . LEU A 1 90 ? -10.724 2.034 14.691 1.00 75.75 90 LEU A O 1
ATOM 665 N N . ASN A 1 91 ? -11.223 0.644 16.380 1.00 76.94 91 ASN A N 1
ATOM 666 C CA . ASN A 1 91 ? -10.301 -0.409 15.950 1.00 76.94 91 ASN A CA 1
ATOM 667 C C . ASN A 1 91 ? -10.671 -0.963 14.565 1.00 76.94 91 ASN A C 1
ATOM 669 O O . ASN A 1 91 ? -9.795 -1.210 13.753 1.00 76.94 91 ASN A O 1
ATOM 673 N N . THR A 1 92 ? -11.966 -1.127 14.270 1.00 75.38 92 THR A N 1
ATOM 674 C CA . THR A 1 92 ? -12.417 -1.618 12.953 1.00 75.38 92 THR A CA 1
ATOM 675 C C . THR A 1 92 ? -12.096 -0.613 11.845 1.00 75.38 92 THR A C 1
ATOM 677 O O . THR A 1 92 ? -11.720 -1.004 10.742 1.00 75.38 92 THR A O 1
ATOM 680 N N . TYR A 1 93 ? -12.242 0.683 12.130 1.00 78.25 93 TYR A N 1
ATOM 681 C CA . TYR A 1 93 ? -11.845 1.741 11.208 1.00 78.25 93 TYR A CA 1
ATOM 682 C C . TYR A 1 93 ? -10.324 1.758 11.004 1.00 78.25 93 TYR A C 1
ATOM 684 O O . TYR A 1 93 ? -9.860 1.803 9.868 1.00 78.25 93 TYR A O 1
ATOM 692 N N . ASP A 1 94 ? -9.546 1.642 12.077 1.00 81.44 94 ASP A N 1
ATOM 693 C CA . ASP A 1 94 ? -8.084 1.587 12.005 1.00 81.44 94 ASP A CA 1
ATOM 694 C C . ASP A 1 94 ? -7.589 0.387 11.178 1.00 81.44 94 ASP A C 1
ATOM 696 O O . ASP A 1 94 ? -6.828 0.548 10.221 1.00 81.44 94 ASP A O 1
ATOM 700 N N . ASP A 1 95 ? -8.130 -0.805 11.460 1.00 80.19 95 ASP A N 1
ATOM 701 C CA . ASP A 1 95 ? -7.886 -2.028 10.691 1.00 80.19 95 ASP A CA 1
ATOM 702 C C . ASP A 1 95 ? -8.179 -1.812 9.201 1.00 80.19 95 ASP A C 1
ATOM 704 O O . ASP A 1 95 ? -7.471 -2.327 8.332 1.00 80.19 95 ASP A O 1
ATOM 708 N N . SER A 1 96 ? -9.213 -1.035 8.882 1.00 78.75 96 SER A N 1
ATOM 709 C CA . SER A 1 96 ? -9.611 -0.770 7.505 1.00 78.75 96 SER A CA 1
ATOM 710 C C . SER A 1 96 ? -8.634 0.106 6.729 1.00 78.75 96 SER A C 1
ATOM 712 O O . SER A 1 96 ? -8.320 -0.206 5.577 1.00 78.75 96 SER A O 1
ATOM 714 N N . GLU A 1 97 ? -8.090 1.142 7.364 1.00 83.62 97 GLU A N 1
ATOM 715 C CA . GLU A 1 97 ? -7.074 2.013 6.768 1.00 83.62 97 GLU A CA 1
ATOM 716 C C . GLU A 1 97 ? -5.760 1.242 6.546 1.00 83.62 97 GLU A C 1
ATOM 718 O O . GLU A 1 97 ? -5.100 1.375 5.503 1.00 83.62 97 GLU A O 1
ATOM 723 N N . ILE A 1 98 ? -5.430 0.328 7.468 1.00 86.38 98 ILE A N 1
ATOM 724 C CA . ILE A 1 98 ? -4.331 -0.628 7.299 1.00 86.38 98 ILE A CA 1
ATOM 725 C C . ILE A 1 98 ? -4.601 -1.544 6.094 1.00 86.38 98 ILE A C 1
ATOM 727 O O . ILE A 1 98 ? -3.741 -1.679 5.217 1.00 86.38 98 ILE A O 1
ATOM 731 N N . GLN A 1 99 ? -5.791 -2.153 5.999 1.00 84.06 99 GLN A N 1
ATOM 732 C CA . GLN A 1 99 ? -6.142 -3.037 4.878 1.00 84.06 99 GLN A CA 1
ATOM 733 C C . GLN A 1 99 ? -6.101 -2.317 3.529 1.00 84.06 99 GLN A C 1
ATOM 735 O O . GLN A 1 99 ? -5.590 -2.871 2.554 1.00 84.06 99 GLN A O 1
ATOM 740 N N . LYS A 1 100 ? -6.579 -1.074 3.465 1.00 85.25 100 LYS A N 1
ATOM 741 C CA . LYS A 1 100 ? -6.524 -0.238 2.264 1.00 85.25 100 LYS A CA 1
ATOM 742 C C . LYS A 1 100 ? -5.088 -0.085 1.761 1.00 85.25 100 LYS A C 1
ATOM 744 O O . LYS A 1 100 ? -4.802 -0.381 0.600 1.00 85.25 100 LYS A O 1
ATOM 749 N N . SER A 1 101 ? -4.165 0.263 2.654 1.00 90.50 101 SER A N 1
ATOM 750 C CA . SER A 1 101 ? -2.739 0.380 2.331 1.00 90.50 101 SER A CA 1
ATOM 751 C C . SER A 1 101 ? -2.127 -0.954 1.878 1.00 90.50 101 SER A C 1
ATOM 753 O O . SER A 1 101 ? -1.373 -0.995 0.903 1.00 90.50 101 SER A O 1
ATOM 755 N N . LEU A 1 102 ? -2.488 -2.068 2.528 1.00 91.88 102 LEU A N 1
ATOM 756 C CA . LEU A 1 102 ? -2.026 -3.412 2.154 1.00 91.88 102 LEU A CA 1
ATOM 757 C C . LEU A 1 102 ? -2.470 -3.833 0.756 1.00 91.88 102 LEU A C 1
ATOM 759 O O . LEU A 1 102 ? -1.675 -4.403 0.003 1.00 91.88 102 LEU A O 1
ATOM 763 N N . VAL A 1 103 ? -3.738 -3.595 0.420 1.00 90.69 103 VAL A N 1
ATOM 764 C CA . VAL A 1 103 ? -4.302 -3.951 -0.885 1.00 90.69 103 VAL A CA 1
ATOM 765 C C . VAL A 1 103 ? -3.552 -3.213 -1.989 1.00 90.69 103 VAL A C 1
ATOM 767 O O . VAL A 1 103 ? -3.107 -3.848 -2.947 1.00 90.69 103 VAL A O 1
ATOM 770 N N . VAL A 1 104 ? -3.329 -1.906 -1.825 1.00 92.81 104 VAL A N 1
ATOM 771 C CA . VAL A 1 104 ? -2.587 -1.096 -2.803 1.00 92.81 104 VAL A CA 1
ATOM 772 C C . VAL A 1 104 ? -1.129 -1.556 -2.909 1.00 92.81 104 VAL A C 1
ATOM 774 O O . VAL A 1 104 ? -0.628 -1.742 -4.018 1.00 92.81 104 VAL A O 1
ATOM 777 N N . ALA A 1 105 ? -0.452 -1.810 -1.784 1.00 96.44 105 ALA A N 1
ATOM 778 C CA . ALA A 1 105 ? 0.932 -2.289 -1.782 1.00 96.44 105 ALA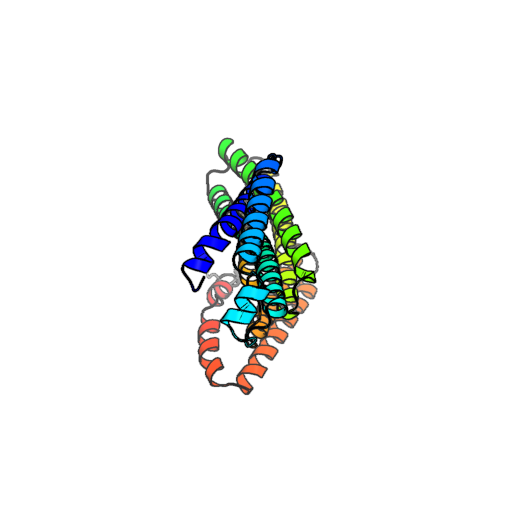 A CA 1
ATOM 779 C C . ALA A 1 105 ? 1.093 -3.629 -2.518 1.00 96.44 105 ALA A C 1
ATOM 781 O O . ALA A 1 105 ? 2.005 -3.787 -3.330 1.00 96.44 105 ALA A O 1
ATOM 782 N N . ARG A 1 106 ? 0.187 -4.587 -2.294 1.00 94.25 106 ARG A N 1
ATOM 783 C CA . ARG A 1 106 ? 0.208 -5.887 -2.987 1.00 94.25 106 ARG A CA 1
ATOM 784 C C . ARG A 1 106 ? -0.101 -5.745 -4.475 1.00 94.25 106 ARG A C 1
ATOM 786 O O . ARG A 1 106 ? 0.619 -6.317 -5.293 1.00 94.25 106 ARG A O 1
ATOM 793 N N . ALA A 1 107 ? -1.102 -4.936 -4.827 1.00 93.50 107 ALA A N 1
ATOM 794 C CA . ALA A 1 107 ? -1.438 -4.654 -6.221 1.00 93.50 107 ALA A CA 1
ATOM 795 C C . ALA A 1 107 ? -0.238 -4.067 -6.983 1.00 93.50 107 ALA A C 1
ATOM 797 O O . ALA A 1 107 ? 0.064 -4.500 -8.092 1.00 93.50 107 ALA A O 1
ATOM 798 N N . LEU A 1 108 ? 0.512 -3.156 -6.360 1.00 96.56 108 LEU A N 1
ATOM 799 C CA . LEU A 1 108 ? 1.730 -2.577 -6.930 1.00 96.56 108 LEU A CA 1
ATOM 800 C C . LEU A 1 108 ? 2.871 -3.589 -7.127 1.00 96.56 108 LEU A C 1
ATOM 802 O O . LEU A 1 108 ? 3.631 -3.484 -8.098 1.00 96.56 108 LEU A O 1
ATOM 806 N N . VAL A 1 109 ? 3.008 -4.577 -6.239 1.00 97.06 109 VAL A N 1
ATOM 807 C CA . VAL A 1 109 ? 3.971 -5.678 -6.416 1.00 97.06 109 VAL A CA 1
ATOM 808 C C . VAL A 1 109 ? 3.609 -6.503 -7.650 1.00 97.06 109 VAL A C 1
ATOM 810 O O . VAL A 1 109 ? 4.476 -6.783 -8.482 1.00 97.06 109 VAL A O 1
ATOM 813 N N . ASP A 1 110 ? 2.336 -6.855 -7.809 1.00 95.44 110 ASP A N 1
ATOM 814 C CA . ASP A 1 110 ? 1.873 -7.622 -8.966 1.00 95.44 110 ASP A CA 1
ATOM 815 C C . ASP A 1 110 ? 1.959 -6.809 -10.263 1.00 95.44 110 ASP A C 1
ATOM 817 O O . ASP A 1 110 ? 2.428 -7.323 -11.282 1.00 95.44 110 ASP A O 1
ATOM 821 N N . GLN A 1 111 ? 1.664 -5.510 -10.203 1.00 95.94 111 GLN A N 1
ATOM 822 C CA . GLN A 1 111 ? 1.858 -4.576 -11.309 1.00 95.94 111 GLN A CA 1
ATOM 823 C C . GLN A 1 111 ? 3.330 -4.494 -11.738 1.00 95.94 111 GLN A C 1
ATOM 825 O O . GLN A 1 111 ? 3.644 -4.489 -12.929 1.00 95.94 111 GLN A O 1
ATOM 830 N N . SER A 1 112 ? 4.260 -4.504 -10.778 1.00 96.81 112 SER A N 1
ATOM 831 C CA . SER A 1 112 ? 5.701 -4.505 -11.059 1.00 96.81 112 SER A CA 1
ATOM 832 C C . SER A 1 112 ? 6.141 -5.777 -11.799 1.00 96.81 112 SER A C 1
ATOM 834 O O . SER A 1 112 ? 6.975 -5.718 -12.712 1.00 96.81 112 SER A O 1
ATOM 836 N N . LYS A 1 113 ? 5.559 -6.934 -11.448 1.00 96.81 113 LYS A N 1
ATOM 837 C CA . LYS A 1 113 ? 5.784 -8.204 -12.157 1.00 96.81 113 LYS A CA 1
ATOM 838 C C . LYS A 1 113 ? 5.199 -8.158 -13.566 1.00 96.81 113 LYS A C 1
ATOM 840 O O . LYS A 1 113 ? 5.887 -8.544 -14.507 1.00 96.81 113 LYS A O 1
ATOM 845 N N . LEU A 1 114 ? 3.980 -7.641 -13.726 1.00 96.62 114 LEU A N 1
ATOM 846 C CA . LEU A 1 114 ? 3.322 -7.510 -15.026 1.00 96.62 114 LEU A CA 1
ATOM 847 C C . LEU A 1 114 ? 4.138 -6.640 -15.990 1.00 96.62 114 LEU A C 1
ATOM 849 O O . LEU A 1 114 ? 4.431 -7.076 -17.102 1.00 96.62 114 LEU A O 1
ATOM 853 N N . ILE A 1 115 ? 4.584 -5.459 -15.550 1.00 96.56 115 ILE A N 1
ATOM 854 C CA . ILE A 1 115 ? 5.446 -4.579 -16.356 1.00 96.56 115 ILE A CA 1
ATOM 855 C C . ILE A 1 115 ? 6.746 -5.303 -16.732 1.00 96.56 115 ILE A C 1
ATOM 857 O O . ILE A 1 115 ? 7.177 -5.244 -17.881 1.00 96.56 115 ILE A O 1
ATOM 861 N N . THR A 1 116 ? 7.353 -6.038 -15.795 1.00 96.50 116 THR A N 1
ATOM 862 C CA . THR A 1 116 ? 8.564 -6.833 -16.063 1.00 96.50 116 THR A CA 1
ATOM 863 C C . THR A 1 116 ? 8.332 -7.895 -17.142 1.00 96.50 116 THR A C 1
ATOM 865 O O . THR A 1 116 ? 9.199 -8.080 -17.999 1.00 96.50 116 THR A O 1
ATOM 868 N N . THR A 1 117 ? 7.176 -8.564 -17.127 1.00 97.12 117 THR A N 1
ATOM 869 C CA . THR A 1 117 ? 6.779 -9.540 -18.151 1.00 97.12 117 THR A CA 1
ATOM 870 C C . THR A 1 117 ? 6.562 -8.871 -19.509 1.00 97.12 117 THR A C 1
ATOM 872 O O . THR A 1 117 ? 7.087 -9.362 -20.506 1.00 97.12 117 THR A O 1
ATOM 875 N N . ILE A 1 118 ? 5.873 -7.723 -19.562 1.00 94.94 118 ILE A N 1
ATOM 876 C CA . ILE A 1 118 ? 5.673 -6.954 -20.805 1.00 94.94 118 ILE A CA 1
ATOM 877 C C . ILE A 1 118 ? 7.025 -6.528 -21.396 1.00 94.94 118 ILE A C 1
ATOM 879 O O . ILE A 1 118 ? 7.258 -6.684 -22.590 1.00 94.94 118 ILE A O 1
ATOM 883 N N . LEU A 1 119 ? 7.968 -6.083 -20.564 1.00 92.62 119 LEU A N 1
ATOM 884 C CA . LEU A 1 119 ? 9.331 -5.735 -20.988 1.00 92.62 119 LEU A CA 1
ATOM 885 C C . LEU A 1 119 ? 10.168 -6.928 -21.481 1.00 92.62 119 LEU A C 1
ATOM 887 O O . LEU A 1 119 ? 11.267 -6.731 -21.994 1.00 92.62 119 LEU A O 1
ATOM 891 N N . GLY A 1 120 ? 9.714 -8.163 -21.257 1.00 91.81 120 GLY A N 1
ATOM 892 C CA . GLY A 1 120 ? 10.309 -9.372 -21.828 1.00 91.81 120 GLY A CA 1
ATOM 893 C C . GLY A 1 120 ? 9.671 -9.815 -23.147 1.00 91.81 120 GLY A C 1
ATOM 894 O O . GLY A 1 120 ? 10.128 -10.801 -23.718 1.00 91.81 120 GLY A O 1
ATOM 895 N N . SER A 1 121 ? 8.617 -9.131 -23.599 1.00 92.19 121 SER A N 1
ATOM 896 C CA . SER A 1 121 ? 7.898 -9.439 -24.839 1.00 92.19 121 SER A CA 1
ATOM 897 C C . SER A 1 121 ? 8.430 -8.644 -26.037 1.00 92.19 121 SER A C 1
ATOM 899 O O . SER A 1 121 ? 9.378 -7.870 -25.903 1.00 92.19 121 SER A O 1
ATOM 901 N N . ASP A 1 122 ? 7.838 -8.861 -27.215 1.00 87.62 122 ASP A N 1
ATOM 902 C CA . ASP A 1 122 ? 8.166 -8.120 -28.433 1.00 87.62 122 ASP A CA 1
ATOM 903 C C . ASP A 1 122 ? 7.659 -6.674 -28.340 1.00 87.62 122 ASP A C 1
ATOM 905 O O . ASP A 1 122 ? 6.490 -6.364 -28.591 1.00 87.62 122 ASP A O 1
ATOM 909 N N . LEU A 1 123 ? 8.558 -5.790 -27.918 1.00 87.00 123 LEU A N 1
ATOM 910 C CA . LEU A 1 123 ? 8.273 -4.381 -27.705 1.00 87.00 123 LEU A CA 1
ATOM 911 C C . LEU A 1 123 ? 8.230 -3.565 -29.015 1.00 87.00 123 LEU A C 1
ATOM 913 O O . LEU A 1 123 ? 7.946 -2.372 -28.945 1.00 87.00 123 LEU A O 1
ATOM 917 N N . ASP A 1 124 ? 8.440 -4.179 -30.186 1.00 86.00 124 ASP A N 1
ATOM 918 C CA . ASP A 1 124 ? 8.227 -3.524 -31.488 1.00 86.00 124 ASP A CA 1
ATOM 919 C C . ASP A 1 124 ? 6.735 -3.499 -31.882 1.00 86.00 124 ASP A C 1
ATOM 921 O O . ASP A 1 124 ? 6.313 -2.767 -32.780 1.00 86.00 124 ASP A O 1
ATOM 925 N N . SER A 1 125 ? 5.903 -4.268 -31.173 1.00 88.38 125 SER A N 1
ATOM 926 C CA . SER A 1 125 ? 4.460 -4.357 -31.389 1.00 88.38 125 SER A CA 1
ATOM 927 C C . SER A 1 125 ? 3.710 -3.158 -30.771 1.00 88.38 125 SER A C 1
ATOM 929 O O . SER A 1 125 ? 3.703 -2.999 -29.543 1.00 88.38 125 SER A O 1
ATOM 931 N N . PRO A 1 126 ? 2.993 -2.324 -31.560 1.00 88.94 126 PRO A N 1
ATOM 932 C CA . PRO A 1 126 ? 2.277 -1.155 -31.032 1.00 88.94 126 PRO A CA 1
ATOM 933 C C . PRO A 1 126 ? 1.265 -1.461 -29.904 1.00 88.94 126 PRO A C 1
ATOM 935 O O . PRO A 1 126 ? 1.208 -0.695 -28.937 1.00 88.94 126 PRO A O 1
ATOM 938 N N . PRO A 1 127 ? 0.491 -2.569 -29.947 1.00 92.81 127 PRO A N 1
ATOM 939 C CA . PRO A 1 127 ? -0.351 -2.988 -28.824 1.00 92.81 127 PRO A CA 1
ATOM 940 C C . PRO A 1 127 ? 0.417 -3.230 -27.517 1.00 92.81 127 PRO A C 1
ATOM 942 O O . PRO A 1 127 ? -0.083 -2.890 -26.443 1.00 92.81 127 PRO A O 1
ATOM 945 N N . VAL A 1 128 ? 1.630 -3.786 -27.593 1.00 91.94 128 VAL A N 1
ATOM 946 C CA . VAL A 1 128 ? 2.473 -4.068 -26.421 1.00 91.94 128 VAL A CA 1
ATOM 947 C C . VAL A 1 128 ? 2.973 -2.765 -25.806 1.00 91.94 128 VAL A C 1
ATOM 949 O O . VAL A 1 128 ? 2.863 -2.586 -24.593 1.00 91.94 128 VAL A O 1
ATOM 952 N N . ILE A 1 129 ? 3.438 -1.820 -26.631 1.00 90.75 129 ILE A N 1
ATOM 953 C CA . ILE A 1 129 ? 3.854 -0.485 -26.174 1.00 90.75 129 ILE A CA 1
ATOM 954 C C . ILE A 1 129 ? 2.687 0.235 -25.495 1.00 90.75 129 ILE A C 1
ATOM 956 O O . ILE A 1 129 ? 2.854 0.792 -24.409 1.00 90.75 129 ILE A O 1
ATOM 960 N N . LYS A 1 130 ? 1.492 0.202 -26.099 1.00 91.75 130 LYS A N 1
ATOM 961 C CA . LYS A 1 130 ? 0.296 0.801 -25.495 1.00 91.75 130 LYS A CA 1
ATOM 962 C C . LYS A 1 130 ? -0.002 0.178 -24.129 1.00 91.75 130 LYS A C 1
ATOM 964 O O . LYS A 1 130 ? -0.150 0.909 -23.156 1.00 91.75 130 LYS A O 1
ATOM 969 N N . SER A 1 131 ? -0.011 -1.153 -24.045 1.00 94.44 131 SER A N 1
ATOM 970 C CA . SER A 1 131 ? -0.205 -1.866 -22.780 1.00 94.44 131 SER A CA 1
ATOM 971 C C . SER A 1 131 ? 0.847 -1.471 -21.738 1.00 94.44 131 SER A C 1
ATOM 973 O O . SER A 1 131 ? 0.506 -1.218 -20.585 1.00 94.44 131 SER A O 1
ATOM 975 N N . LEU A 1 132 ? 2.121 -1.358 -22.124 1.00 94.75 132 LEU A N 1
ATOM 976 C CA . LEU A 1 132 ? 3.193 -0.921 -21.230 1.00 94.75 132 LEU A CA 1
ATOM 977 C C . LEU A 1 132 ? 2.942 0.492 -20.684 1.00 94.75 132 LEU A C 1
ATOM 979 O O . LEU A 1 132 ? 3.104 0.719 -19.487 1.00 94.75 132 LEU A O 1
ATOM 983 N N . LEU A 1 133 ? 2.535 1.428 -21.544 1.00 93.88 133 LEU A N 1
ATOM 984 C CA . LEU A 1 133 ? 2.244 2.811 -21.161 1.00 93.88 133 LEU A CA 1
ATOM 985 C C . LEU A 1 133 ? 1.030 2.915 -20.232 1.00 93.88 133 LEU A C 1
ATOM 987 O O . LEU A 1 133 ? 1.091 3.642 -19.238 1.00 93.88 133 LEU A O 1
ATOM 991 N N . ASP A 1 134 ? -0.040 2.176 -20.524 1.00 94.81 134 ASP A N 1
ATOM 992 C CA . ASP A 1 134 ? -1.238 2.131 -19.681 1.00 94.81 134 ASP A CA 1
ATOM 993 C C . ASP A 1 134 ? -0.885 1.569 -18.292 1.00 94.81 134 ASP A C 1
ATOM 995 O O . ASP A 1 134 ? -1.168 2.195 -17.269 1.00 94.81 134 ASP A O 1
ATOM 999 N N . ASN A 1 135 ? -0.137 0.461 -18.246 1.00 96.06 135 ASN A N 1
ATOM 1000 C CA . ASN A 1 135 ? 0.321 -0.143 -16.995 1.00 96.06 135 ASN A CA 1
ATOM 1001 C C . ASN A 1 135 ? 1.295 0.753 -16.214 1.00 96.06 135 ASN A C 1
ATOM 1003 O O . ASN A 1 135 ? 1.240 0.780 -14.983 1.00 96.06 135 ASN A O 1
ATOM 1007 N N . ALA A 1 136 ? 2.163 1.501 -16.899 1.00 94.69 136 ALA A N 1
ATOM 1008 C CA . ALA A 1 136 ? 3.071 2.460 -16.276 1.00 94.69 136 ALA A CA 1
ATOM 1009 C C . ALA A 1 136 ? 2.324 3.657 -15.665 1.00 94.69 136 ALA A C 1
ATOM 1011 O O . ALA A 1 136 ? 2.719 4.156 -14.610 1.00 94.69 136 ALA A O 1
ATOM 1012 N N . ARG A 1 137 ? 1.232 4.108 -16.295 1.00 95.12 137 ARG A N 1
ATOM 1013 C CA . ARG A 1 137 ? 0.370 5.165 -15.749 1.00 95.12 137 ARG A CA 1
ATOM 1014 C C . ARG A 1 137 ? -0.334 4.697 -14.478 1.00 95.12 137 ARG A C 1
ATOM 1016 O O . ARG A 1 137 ? -0.254 5.397 -13.472 1.00 95.12 137 ARG A O 1
ATOM 1023 N N . THR A 1 138 ? -0.969 3.523 -14.516 1.00 94.25 138 THR A N 1
ATOM 1024 C CA . THR A 1 138 ? -1.622 2.926 -13.340 1.00 94.25 138 THR A CA 1
ATOM 1025 C C . THR A 1 138 ? -0.624 2.721 -12.207 1.00 94.25 138 THR A C 1
ATOM 1027 O O . THR A 1 138 ? -0.897 3.114 -11.077 1.00 94.25 138 THR A O 1
ATOM 1030 N N . PHE A 1 139 ? 0.565 2.199 -12.523 1.00 96.19 139 PHE A N 1
ATOM 1031 C CA . PHE A 1 139 ? 1.664 2.061 -11.572 1.00 96.19 139 PHE A CA 1
ATOM 1032 C C . PHE A 1 139 ? 2.004 3.400 -10.905 1.00 96.19 139 PHE A C 1
ATOM 1034 O O . PHE A 1 139 ? 1.972 3.487 -9.685 1.00 96.19 139 PHE A O 1
ATOM 1041 N N . ALA A 1 140 ? 2.245 4.464 -11.680 1.00 95.12 140 ALA A N 1
ATOM 1042 C CA . ALA A 1 140 ? 2.588 5.773 -11.122 1.00 95.12 140 ALA A CA 1
ATOM 1043 C C . ALA A 1 140 ? 1.489 6.332 -10.204 1.00 95.12 140 ALA A C 1
ATOM 1045 O O . ALA A 1 140 ? 1.786 6.822 -9.116 1.00 95.12 140 ALA A O 1
ATOM 1046 N N . GLN A 1 141 ? 0.224 6.242 -10.625 1.00 94.94 141 GLN A N 1
ATOM 1047 C CA . GLN A 1 141 ? -0.920 6.707 -9.835 1.00 94.94 141 GLN A CA 1
ATOM 1048 C C . GLN A 1 141 ? -1.029 5.950 -8.507 1.00 94.94 141 GLN A C 1
ATOM 1050 O O . GLN A 1 141 ? -1.142 6.571 -7.451 1.00 94.94 141 GLN A O 1
ATOM 1055 N N . GLN A 1 142 ? -0.933 4.620 -8.549 1.00 95.25 142 GLN A N 1
ATOM 1056 C CA . GLN A 1 142 ? -1.004 3.777 -7.359 1.00 95.25 142 GLN A CA 1
ATOM 1057 C C . GLN A 1 142 ? 0.195 3.983 -6.426 1.00 95.25 142 GLN A C 1
ATOM 1059 O O . GLN A 1 142 ? 0.006 3.997 -5.212 1.00 95.25 142 GLN A O 1
ATOM 1064 N N . SER A 1 143 ? 1.409 4.189 -6.953 1.00 97.12 143 SER A N 1
ATOM 1065 C CA . SER A 1 143 ? 2.595 4.484 -6.136 1.00 97.12 143 SER A CA 1
ATOM 1066 C C . SER A 1 143 ? 2.425 5.788 -5.361 1.00 97.12 143 SER A C 1
ATOM 1068 O O . SER A 1 143 ? 2.695 5.824 -4.162 1.00 97.12 143 SER A O 1
ATOM 1070 N N . VAL A 1 144 ? 1.930 6.844 -6.020 1.00 95.75 144 VAL A N 1
ATOM 1071 C CA . VAL A 1 144 ? 1.630 8.118 -5.351 1.00 95.75 144 VAL A CA 1
ATOM 1072 C C . VAL A 1 144 ? 0.542 7.920 -4.301 1.00 95.75 144 VAL A C 1
ATOM 1074 O O . VAL A 1 144 ? 0.692 8.393 -3.178 1.00 95.75 144 VAL A O 1
ATOM 1077 N N . PHE A 1 145 ? -0.527 7.196 -4.625 1.00 94.75 145 PHE A N 1
ATOM 1078 C CA . PHE A 1 145 ? -1.610 6.936 -3.682 1.00 94.75 145 PHE A CA 1
ATOM 1079 C C . PHE A 1 145 ? -1.131 6.178 -2.434 1.00 94.75 145 PHE A C 1
ATOM 1081 O O . PHE A 1 145 ? -1.379 6.627 -1.317 1.00 94.75 145 PHE A O 1
ATOM 1088 N N . LEU A 1 146 ? -0.360 5.098 -2.604 1.00 97.12 146 LEU A N 1
ATOM 1089 C CA . LEU A 1 146 ? 0.229 4.364 -1.482 1.00 97.12 146 LEU A CA 1
ATOM 1090 C C . LEU A 1 146 ? 1.147 5.253 -0.640 1.00 97.12 146 LEU A C 1
ATOM 1092 O O . LEU A 1 146 ? 1.083 5.202 0.585 1.00 97.12 146 LEU A O 1
ATOM 1096 N N . PHE A 1 147 ? 1.979 6.076 -1.283 1.00 96.38 147 PHE A N 1
ATOM 1097 C CA . PHE A 1 147 ? 2.848 7.013 -0.576 1.00 96.38 147 PHE A CA 1
ATOM 1098 C C . PHE A 1 147 ? 2.040 7.944 0.339 1.00 96.38 147 PHE A C 1
ATOM 1100 O O . PHE A 1 147 ? 2.408 8.115 1.498 1.00 96.38 147 PHE A O 1
ATOM 1107 N N . HIS A 1 148 ? 0.915 8.484 -0.141 1.00 95.19 148 HIS A N 1
ATOM 1108 C CA . HIS A 1 148 ? 0.045 9.347 0.664 1.00 95.19 148 HIS A CA 1
ATOM 1109 C C . HIS A 1 148 ? -0.568 8.604 1.856 1.00 95.19 148 HIS A C 1
ATOM 1111 O O . HIS A 1 148 ? -0.512 9.123 2.970 1.00 95.19 148 HIS A O 1
ATOM 1117 N N . LEU A 1 149 ? -1.096 7.391 1.646 1.00 92.38 149 LEU A N 1
ATOM 1118 C CA . LEU A 1 149 ? -1.665 6.574 2.726 1.00 92.38 149 LEU A CA 1
ATOM 1119 C C . LEU A 1 149 ? -0.623 6.288 3.819 1.00 92.38 149 LEU A C 1
ATOM 1121 O O . LEU A 1 149 ? -0.869 6.509 5.002 1.00 92.38 149 LEU A O 1
ATOM 1125 N N . VAL A 1 150 ? 0.579 5.862 3.422 1.00 94.88 150 VAL A N 1
ATOM 1126 C CA . VAL A 1 150 ? 1.660 5.548 4.368 1.00 94.88 150 VAL A CA 1
ATOM 1127 C C . VAL A 1 150 ? 2.164 6.806 5.072 1.00 94.88 150 VAL A C 1
ATOM 1129 O O . VAL A 1 150 ? 2.392 6.781 6.279 1.00 94.88 150 VAL A O 1
ATOM 1132 N N . HIS A 1 151 ? 2.322 7.916 4.350 1.00 93.81 151 HIS A N 1
ATOM 1133 C CA . HIS A 1 151 ? 2.775 9.180 4.927 1.00 93.81 151 HIS A CA 1
ATOM 1134 C C . HIS A 1 151 ? 1.781 9.739 5.954 1.00 93.81 151 HIS A C 1
ATOM 1136 O O . HIS A 1 151 ? 2.208 10.269 6.977 1.00 93.81 151 HIS A O 1
ATOM 1142 N N . ALA A 1 152 ? 0.474 9.601 5.711 1.00 88.38 152 ALA A N 1
ATOM 1143 C CA . ALA A 1 152 ? -0.557 9.964 6.681 1.00 88.38 152 ALA A CA 1
ATOM 1144 C C . ALA A 1 152 ? -0.512 9.067 7.929 1.00 88.38 152 ALA A C 1
ATOM 1146 O O . ALA A 1 152 ? -0.651 9.564 9.041 1.00 88.38 152 ALA A O 1
ATOM 1147 N N . ARG A 1 153 ? -0.231 7.769 7.751 1.00 91.38 153 ARG A N 1
ATOM 1148 C CA . ARG A 1 153 ? -0.195 6.788 8.841 1.00 91.38 153 ARG A CA 1
ATOM 1149 C C . ARG A 1 153 ? 1.011 6.925 9.771 1.00 91.38 153 ARG A C 1
ATOM 1151 O O . ARG A 1 153 ? 0.880 6.726 10.973 1.00 91.38 153 ARG A O 1
ATOM 1158 N N . ILE A 1 154 ? 2.195 7.240 9.242 1.00 92.81 154 ILE A N 1
ATOM 1159 C CA . ILE A 1 154 ? 3.445 7.313 10.025 1.00 92.81 154 ILE A CA 1
ATOM 1160 C C . ILE A 1 154 ? 3.316 8.128 11.332 1.00 92.81 154 ILE A C 1
ATOM 1162 O O . ILE A 1 154 ? 3.689 7.587 12.372 1.00 92.81 154 ILE A O 1
ATOM 1166 N N . PRO A 1 155 ? 2.805 9.376 11.344 1.00 90.75 155 PRO A N 1
ATOM 1167 C CA . PRO A 1 155 ? 2.703 10.163 12.577 1.00 90.75 155 PRO A CA 1
ATOM 1168 C C . PRO A 1 155 ? 1.687 9.623 13.597 1.00 90.75 155 PRO A C 1
ATOM 1170 O O . PRO A 1 155 ? 1.765 9.999 14.764 1.00 90.75 155 PRO A O 1
ATOM 1173 N N . GLU A 1 156 ? 0.752 8.761 13.190 1.00 87.44 156 GLU A N 1
ATOM 1174 C CA . GLU A 1 156 ?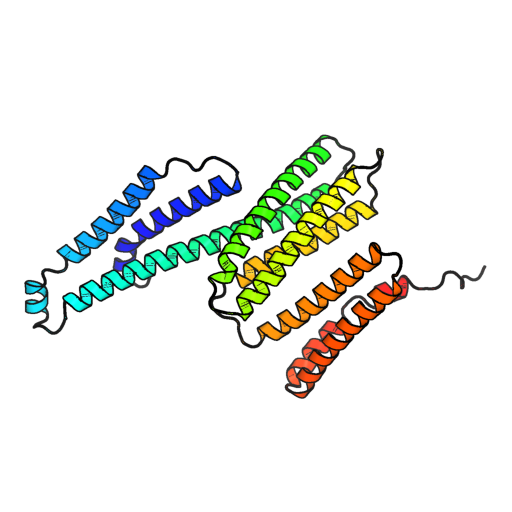 -0.258 8.167 14.081 1.00 87.44 156 GLU A CA 1
ATOM 1175 C C . GLU A 1 156 ? 0.290 6.983 14.887 1.00 87.44 156 GLU A C 1
ATOM 1177 O O . GLU A 1 156 ? -0.239 6.635 15.942 1.00 87.44 156 GLU A O 1
ATOM 1182 N N . LEU A 1 157 ? 1.357 6.346 14.400 1.00 86.50 157 LEU A N 1
ATOM 1183 C CA . LEU A 1 157 ? 1.923 5.158 15.031 1.00 86.50 157 LEU A CA 1
ATOM 1184 C C . LEU A 1 157 ? 2.627 5.522 16.333 1.00 86.50 157 LEU A C 1
ATOM 1186 O O . LEU A 1 157 ? 3.432 6.441 16.376 1.00 86.50 157 LEU A O 1
ATOM 1190 N N . LEU A 1 158 ? 2.417 4.745 17.391 1.00 88.06 158 LEU A N 1
ATOM 1191 C CA . LEU A 1 158 ? 3.051 5.017 18.685 1.00 88.06 158 LEU A CA 1
ATOM 1192 C C . LEU A 1 158 ? 4.491 4.489 18.783 1.00 88.06 158 LEU A C 1
ATOM 1194 O O . LEU A 1 158 ? 5.241 4.933 19.647 1.00 88.06 158 LEU A O 1
ATOM 1198 N N . SER A 1 159 ? 4.887 3.554 17.911 1.00 86.69 159 SER A N 1
ATOM 1199 C CA . SER A 1 159 ? 6.189 2.874 17.952 1.00 86.69 159 SER A CA 1
ATOM 1200 C C . SER A 1 159 ? 7.222 3.549 17.028 1.00 86.69 159 SER A C 1
ATOM 1202 O O . SER A 1 159 ? 7.140 3.392 15.803 1.00 86.69 159 SER A O 1
ATOM 1204 N N . PRO A 1 160 ? 8.249 4.253 17.559 1.00 87.12 160 PRO A N 1
ATOM 1205 C CA . PRO A 1 160 ? 9.262 4.926 16.737 1.00 87.12 160 PRO A CA 1
ATOM 1206 C C . PRO A 1 160 ? 10.068 4.004 15.800 1.00 87.12 160 PRO A C 1
ATOM 1208 O O . PRO A 1 160 ? 10.421 4.437 14.701 1.00 87.12 160 PRO A O 1
ATOM 1211 N N . PRO A 1 161 ? 10.396 2.745 16.164 1.00 88.00 161 PRO A N 1
ATOM 1212 C CA . PRO A 1 161 ? 10.965 1.783 15.218 1.00 88.00 161 PRO A CA 1
ATOM 1213 C C . PRO A 1 161 ? 10.094 1.572 13.975 1.00 88.00 161 PRO A C 1
ATOM 1215 O O . PRO A 1 161 ? 10.600 1.636 12.859 1.00 88.00 161 PRO A O 1
ATOM 1218 N N . ILE A 1 162 ? 8.782 1.387 14.148 1.00 87.88 162 ILE A N 1
ATOM 1219 C CA . ILE A 1 162 ? 7.861 1.156 13.026 1.00 87.88 162 ILE A CA 1
ATOM 1220 C C . ILE A 1 162 ? 7.760 2.411 12.154 1.00 87.88 162 ILE A C 1
ATOM 1222 O O . ILE A 1 162 ? 7.832 2.311 10.929 1.00 87.88 162 ILE A O 1
ATOM 1226 N N . GLN A 1 163 ? 7.683 3.595 12.772 1.00 89.38 163 GLN A N 1
ATOM 1227 C CA . GLN A 1 163 ? 7.703 4.868 12.045 1.00 89.38 163 GLN A CA 1
ATOM 1228 C C . GLN A 1 163 ? 8.944 5.004 11.151 1.00 89.38 163 GLN A C 1
ATOM 1230 O O . GLN A 1 163 ? 8.828 5.383 9.983 1.00 89.38 163 GLN A O 1
ATOM 1235 N N . ARG A 1 164 ? 10.137 4.685 11.676 1.00 91.38 164 ARG A N 1
ATOM 1236 C CA . ARG A 1 164 ? 11.401 4.763 10.924 1.00 91.38 164 ARG A CA 1
ATOM 1237 C C . ARG A 1 164 ? 11.445 3.771 9.767 1.00 91.38 164 ARG A C 1
ATOM 1239 O O . ARG A 1 164 ? 11.775 4.183 8.652 1.00 91.38 164 ARG A O 1
ATOM 1246 N N . ALA A 1 165 ? 11.032 2.526 9.997 1.00 90.75 165 ALA A N 1
ATOM 1247 C CA . ALA A 1 165 ? 10.972 1.504 8.958 1.00 90.75 165 ALA A CA 1
ATOM 1248 C C . ALA A 1 165 ? 10.005 1.903 7.829 1.00 90.75 165 ALA A C 1
ATOM 1250 O O . ALA A 1 165 ? 10.369 1.882 6.650 1.00 90.75 165 ALA A O 1
ATOM 1251 N N . LEU A 1 166 ? 8.794 2.355 8.170 1.00 93.00 166 LEU A N 1
ATOM 1252 C CA . LEU A 1 166 ? 7.819 2.823 7.180 1.00 93.00 166 LEU A CA 1
ATOM 1253 C C . LEU A 1 166 ? 8.295 4.074 6.441 1.00 93.00 166 LEU A C 1
ATOM 1255 O O . LEU A 1 166 ? 8.144 4.147 5.225 1.00 93.00 166 LEU A O 1
ATOM 1259 N N . THR A 1 167 ? 8.937 5.020 7.129 1.00 95.88 167 THR A N 1
ATOM 1260 C CA . THR A 1 167 ? 9.550 6.194 6.487 1.00 95.88 167 THR A CA 1
ATOM 1261 C C . THR A 1 167 ? 10.627 5.773 5.487 1.00 95.88 167 THR A C 1
ATOM 1263 O O . THR A 1 167 ? 10.683 6.289 4.370 1.00 95.88 167 THR A O 1
ATOM 1266 N N . HIS A 1 168 ? 11.476 4.809 5.853 1.00 94.69 168 HIS A N 1
ATOM 1267 C CA . HIS A 1 168 ? 12.506 4.275 4.967 1.00 94.69 168 HIS A CA 1
ATOM 1268 C C . HIS A 1 168 ? 11.901 3.659 3.699 1.00 94.69 168 HIS A C 1
ATOM 1270 O O . HIS A 1 168 ? 12.287 4.046 2.590 1.00 94.69 168 HIS A O 1
ATOM 1276 N N . HIS A 1 169 ? 10.937 2.745 3.844 1.00 96.38 169 HIS A N 1
ATOM 1277 C CA . HIS A 1 169 ? 10.301 2.101 2.696 1.00 96.38 169 HIS A CA 1
ATOM 1278 C C . HIS A 1 169 ? 9.463 3.076 1.863 1.00 96.38 169 HIS A C 1
ATOM 1280 O O . HIS A 1 169 ? 9.508 2.996 0.640 1.00 96.38 169 HIS A O 1
ATOM 1286 N N . SER A 1 170 ? 8.775 4.036 2.484 1.00 97.06 170 SER A N 1
ATOM 1287 C CA . SER A 1 170 ? 8.026 5.085 1.778 1.00 97.06 170 SER A CA 1
ATOM 1288 C C . SER A 1 170 ? 8.948 5.959 0.916 1.00 97.06 170 SER A C 1
ATOM 1290 O O . SER A 1 170 ? 8.701 6.177 -0.269 1.00 97.06 170 SER A O 1
ATOM 1292 N N . ASN A 1 171 ? 10.101 6.360 1.453 1.00 95.00 171 ASN A N 1
ATOM 1293 C CA . ASN A 1 171 ? 11.100 7.105 0.690 1.00 95.00 171 ASN A CA 1
ATOM 1294 C C . ASN A 1 171 ? 11.726 6.266 -0.441 1.00 95.00 171 ASN A C 1
ATOM 1296 O O . ASN A 1 171 ? 12.080 6.797 -1.495 1.00 95.00 171 ASN A O 1
ATOM 1300 N N . ALA A 1 172 ? 11.907 4.958 -0.229 1.00 92.88 172 ALA A N 1
ATOM 1301 C CA . ALA A 1 172 ? 12.387 4.047 -1.266 1.00 92.88 172 ALA A CA 1
ATOM 1302 C C . ALA A 1 172 ? 11.340 3.836 -2.375 1.00 92.88 172 ALA A C 1
ATOM 1304 O O . ALA A 1 172 ? 11.711 3.801 -3.549 1.00 92.88 172 ALA A O 1
ATOM 1305 N N . LEU A 1 173 ? 10.056 3.742 -2.009 1.00 96.62 173 LEU A N 1
ATOM 1306 C CA . LEU A 1 173 ? 8.914 3.665 -2.922 1.00 96.62 173 LEU A CA 1
ATOM 1307 C C . LEU A 1 173 ? 8.899 4.873 -3.862 1.00 96.62 173 LEU A C 1
ATOM 1309 O O . LEU A 1 173 ? 8.910 4.684 -5.077 1.00 96.62 173 LEU A O 1
ATOM 1313 N N . ASP A 1 174 ? 8.949 6.087 -3.309 1.00 96.06 174 ASP A N 1
ATOM 1314 C CA . ASP A 1 174 ? 8.928 7.338 -4.076 1.00 96.06 174 ASP A CA 1
ATOM 1315 C C . ASP A 1 174 ? 10.091 7.414 -5.083 1.00 96.06 174 ASP A C 1
ATOM 1317 O O . ASP A 1 174 ? 9.887 7.529 -6.297 1.00 96.06 174 ASP A O 1
ATOM 1321 N N . ARG A 1 175 ? 11.330 7.207 -4.610 1.00 94.06 175 ARG A N 1
ATOM 1322 C CA . ARG A 1 175 ? 12.518 7.217 -5.481 1.00 94.06 175 ARG A CA 1
ATOM 1323 C C . ARG A 1 175 ? 12.448 6.160 -6.581 1.00 94.06 175 ARG A C 1
ATOM 1325 O O . ARG A 1 175 ? 12.787 6.450 -7.732 1.00 94.06 175 ARG A O 1
ATOM 1332 N N . ALA A 1 176 ? 12.032 4.940 -6.243 1.00 92.75 176 ALA A N 1
ATOM 1333 C CA . ALA A 1 176 ? 11.943 3.846 -7.204 1.00 92.75 176 ALA A CA 1
ATOM 1334 C C . ALA A 1 176 ? 10.814 4.066 -8.220 1.00 92.75 176 ALA A C 1
ATOM 1336 O O . ALA A 1 176 ? 10.985 3.726 -9.393 1.00 92.75 176 ALA A O 1
ATOM 1337 N N . ALA A 1 177 ? 9.694 4.672 -7.817 1.00 94.44 177 ALA A N 1
ATOM 1338 C CA . ALA A 1 177 ? 8.602 5.026 -8.717 1.00 94.44 177 ALA A CA 1
ATOM 1339 C C . ALA A 1 177 ? 9.058 6.069 -9.749 1.00 94.44 177 ALA A C 1
ATOM 1341 O O . ALA A 1 177 ? 8.970 5.823 -10.956 1.00 94.44 177 ALA A O 1
ATOM 1342 N N . VAL A 1 178 ? 9.653 7.180 -9.298 1.00 94.44 178 VAL A N 1
ATOM 1343 C CA . VAL A 1 178 ? 10.213 8.217 -10.185 1.00 94.44 178 VAL A CA 1
ATOM 1344 C C . VAL A 1 178 ? 11.288 7.631 -11.106 1.00 94.44 178 VAL A C 1
ATOM 1346 O O . VAL A 1 178 ? 11.268 7.859 -12.320 1.00 94.44 178 VAL A O 1
ATOM 1349 N N . GLY A 1 179 ? 12.199 6.824 -10.553 1.00 90.75 179 GLY A N 1
ATOM 1350 C CA . GLY A 1 179 ? 13.261 6.155 -11.303 1.00 90.75 179 GLY A CA 1
ATOM 1351 C C . GLY A 1 179 ? 12.735 5.198 -12.374 1.00 90.75 179 GLY A C 1
ATOM 1352 O O . GLY A 1 179 ? 13.248 5.193 -13.493 1.00 90.75 179 GLY A O 1
ATOM 1353 N N . THR A 1 180 ? 11.685 4.434 -12.065 1.00 93.50 180 THR A N 1
ATOM 1354 C CA . THR A 1 180 ? 11.020 3.521 -13.008 1.00 93.50 180 THR A CA 1
ATOM 1355 C C . THR A 1 180 ? 10.409 4.291 -14.175 1.00 93.50 180 THR A C 1
ATOM 1357 O O . THR A 1 180 ? 10.653 3.940 -15.328 1.00 93.50 180 THR A O 1
ATOM 1360 N N . ILE A 1 181 ? 9.663 5.368 -13.904 1.00 94.50 181 ILE A N 1
ATOM 1361 C CA . ILE A 1 181 ? 9.019 6.173 -14.953 1.00 94.50 181 ILE A CA 1
ATOM 1362 C C . ILE A 1 181 ? 10.054 6.873 -15.837 1.00 94.50 181 ILE A C 1
ATOM 1364 O O . ILE A 1 181 ? 9.903 6.893 -17.059 1.00 94.50 181 ILE A O 1
ATOM 1368 N N . ALA A 1 182 ? 11.126 7.412 -15.254 1.00 90.50 182 ALA A N 1
ATOM 1369 C CA . ALA A 1 182 ? 12.222 7.992 -16.024 1.00 90.50 182 ALA A CA 1
ATOM 1370 C C . ALA A 1 182 ? 12.901 6.939 -16.916 1.00 90.50 182 ALA A C 1
ATOM 1372 O O . ALA A 1 182 ? 13.068 7.163 -18.114 1.00 90.50 182 ALA A O 1
ATOM 1373 N N . ALA A 1 183 ? 13.237 5.769 -16.364 1.00 90.06 183 ALA A N 1
ATOM 1374 C CA . ALA A 1 183 ? 13.864 4.685 -17.115 1.00 90.06 183 ALA A CA 1
ATOM 1375 C C . ALA A 1 183 ? 12.957 4.153 -18.240 1.00 90.06 183 ALA A C 1
ATOM 1377 O O . ALA A 1 183 ? 13.447 3.894 -19.336 1.00 90.06 183 ALA A O 1
ATOM 1378 N N . LEU A 1 184 ? 11.642 4.059 -18.010 1.00 91.75 184 LEU A N 1
ATOM 1379 C CA . LEU A 1 184 ? 10.662 3.697 -19.039 1.00 91.75 184 LEU A CA 1
ATOM 1380 C C . LEU A 1 184 ? 10.624 4.729 -20.166 1.00 91.75 184 LEU A C 1
ATOM 1382 O O . LEU A 1 184 ? 10.653 4.352 -21.333 1.00 91.75 184 LEU A O 1
ATOM 1386 N N . LYS A 1 185 ? 10.626 6.028 -19.838 1.00 89.88 185 LYS A N 1
ATOM 1387 C CA . LYS A 1 185 ? 10.720 7.089 -20.850 1.00 89.88 185 LYS A CA 1
ATOM 1388 C C . LYS A 1 185 ? 11.982 6.925 -21.692 1.00 89.88 185 LYS A C 1
ATOM 1390 O O . LYS A 1 185 ? 11.874 6.930 -22.907 1.00 89.88 185 LYS A O 1
ATOM 1395 N N . TYR A 1 186 ? 13.147 6.706 -21.082 1.00 87.31 186 TYR A N 1
ATOM 1396 C CA . TYR A 1 186 ? 14.396 6.486 -21.825 1.00 87.31 186 TYR A CA 1
ATOM 1397 C C . TYR A 1 186 ? 14.407 5.194 -22.646 1.00 87.31 186 TYR A C 1
ATOM 1399 O O . TYR A 1 186 ? 14.978 5.172 -23.733 1.00 87.31 186 TYR A O 1
ATOM 1407 N N . ALA A 1 187 ? 13.783 4.122 -22.155 1.00 86.69 187 ALA A N 1
ATOM 1408 C CA . ALA A 1 187 ? 13.640 2.879 -22.909 1.00 86.69 187 ALA A CA 1
ATOM 1409 C C . ALA A 1 187 ? 12.782 3.070 -24.173 1.00 86.69 187 ALA A C 1
ATOM 1411 O O . ALA A 1 187 ? 13.010 2.383 -25.163 1.00 86.69 187 ALA A O 1
ATOM 1412 N N . LEU A 1 188 ? 11.839 4.019 -24.141 1.00 85.25 188 LEU A N 1
ATOM 1413 C CA . LEU A 1 188 ? 10.910 4.316 -25.233 1.00 85.25 188 LEU A CA 1
ATOM 1414 C C . LEU A 1 188 ? 11.314 5.533 -26.094 1.00 85.25 188 LEU A C 1
ATOM 1416 O O . LEU A 1 188 ? 10.783 5.701 -27.186 1.00 85.25 188 LEU A O 1
ATOM 1420 N N . ALA A 1 189 ? 12.229 6.392 -25.628 1.00 80.19 189 ALA A N 1
ATOM 1421 C CA . ALA A 1 189 ? 12.560 7.681 -26.255 1.00 80.19 189 ALA A CA 1
ATOM 1422 C C . ALA A 1 189 ? 13.566 7.608 -27.426 1.00 80.19 189 ALA A C 1
ATOM 1424 O O . ALA A 1 189 ? 13.905 8.647 -27.988 1.00 80.19 189 ALA A O 1
ATOM 1425 N N . GLY A 1 190 ? 14.054 6.426 -27.813 1.00 59.91 190 GLY A N 1
ATOM 1426 C CA . GLY A 1 190 ? 15.105 6.274 -28.828 1.00 59.91 190 GLY A CA 1
ATOM 1427 C C . GLY A 1 190 ? 14.670 5.485 -30.064 1.00 59.91 190 GLY A C 1
ATOM 1428 O O . GLY A 1 190 ? 14.425 4.290 -29.979 1.00 59.91 190 GLY A O 1
ATOM 1429 N N . SER A 1 191 ? 14.607 6.169 -31.211 1.00 50.50 191 SER A N 1
ATOM 1430 C CA . SER A 1 191 ? 14.839 5.660 -32.578 1.00 50.50 191 SER A CA 1
ATOM 1431 C C . SER A 1 191 ? 14.669 4.148 -32.817 1.00 50.50 191 SER A C 1
ATOM 1433 O O . SER A 1 191 ? 15.669 3.444 -32.847 1.00 50.50 191 SER A O 1
ATOM 1435 N N . HIS A 1 192 ? 13.448 3.653 -33.051 1.00 57.66 192 HIS A N 1
ATOM 1436 C CA . HIS A 1 192 ? 13.138 2.303 -33.583 1.00 57.66 192 HIS A CA 1
ATOM 1437 C C . HIS A 1 192 ? 13.821 1.072 -32.932 1.00 57.66 192 HIS A C 1
ATOM 1439 O O . HIS A 1 192 ? 13.601 -0.040 -33.396 1.00 57.66 192 HIS A O 1
ATOM 1445 N N . GLN A 1 193 ? 14.637 1.230 -31.889 1.00 67.00 193 GLN A N 1
ATOM 1446 C CA . GLN A 1 193 ? 15.424 0.175 -31.268 1.00 67.00 193 GLN A CA 1
ATOM 1447 C C . GLN A 1 193 ? 15.495 0.435 -29.773 1.00 67.00 193 GLN A C 1
ATOM 1449 O O . GLN A 1 193 ? 16.126 1.373 -29.284 1.00 67.00 193 GLN A O 1
ATOM 1454 N N . ILE A 1 194 ? 14.839 -0.448 -29.039 1.00 74.69 194 ILE A N 1
ATOM 1455 C CA . ILE A 1 194 ? 14.839 -0.444 -27.587 1.00 74.69 194 ILE A CA 1
ATOM 1456 C C . ILE A 1 194 ? 16.222 -0.843 -27.103 1.00 74.69 194 ILE A C 1
ATOM 1458 O O . ILE A 1 194 ? 16.720 -1.925 -27.407 1.00 74.69 194 ILE A O 1
ATOM 1462 N N . VAL A 1 195 ? 16.848 0.039 -26.328 1.00 81.00 195 VAL A N 1
ATOM 1463 C CA . VAL A 1 195 ? 18.185 -0.195 -25.782 1.00 81.00 195 VAL A CA 1
ATOM 1464 C C . VAL A 1 195 ? 18.082 -1.207 -24.631 1.00 81.00 195 VAL A C 1
ATOM 1466 O O . VAL A 1 195 ? 17.498 -0.872 -23.593 1.00 81.00 195 VAL A O 1
ATOM 1469 N N . PRO A 1 196 ? 18.676 -2.416 -24.733 1.00 84.56 196 PRO A N 1
ATOM 1470 C CA . PRO A 1 196 ? 18.539 -3.455 -23.705 1.00 84.56 196 PRO A CA 1
ATOM 1471 C C . PRO A 1 196 ? 18.994 -3.003 -22.310 1.00 84.56 196 PRO A C 1
ATOM 1473 O O . PRO A 1 196 ? 18.379 -3.351 -21.303 1.00 84.56 196 PRO A O 1
ATOM 1476 N N . ALA A 1 197 ? 20.020 -2.148 -22.245 1.00 85.69 197 ALA A N 1
ATOM 1477 C CA . ALA A 1 197 ? 20.510 -1.580 -20.991 1.00 85.69 197 ALA A CA 1
ATOM 1478 C C . ALA A 1 197 ? 19.447 -0.738 -20.254 1.00 85.69 197 ALA A C 1
ATOM 1480 O O . ALA A 1 197 ? 19.382 -0.773 -19.023 1.00 85.69 197 ALA A O 1
ATOM 1481 N N . ASN A 1 198 ? 18.579 -0.029 -20.987 1.00 87.88 198 ASN A N 1
ATOM 1482 C CA . ASN A 1 198 ? 17.503 0.767 -20.392 1.00 87.88 198 ASN A CA 1
ATOM 1483 C C . ASN A 1 198 ? 16.391 -0.137 -19.848 1.00 87.88 198 ASN A C 1
ATOM 1485 O O . ASN A 1 198 ? 15.872 0.116 -18.763 1.00 87.88 198 ASN A O 1
ATOM 1489 N N . VAL A 1 199 ? 16.077 -1.236 -20.540 1.00 90.56 199 VAL A N 1
ATOM 1490 C CA . VAL A 1 199 ? 15.123 -2.248 -20.053 1.00 90.56 199 VAL A CA 1
ATOM 1491 C C . VAL A 1 199 ? 15.619 -2.891 -18.756 1.00 90.56 199 VAL A C 1
ATOM 1493 O O . VAL A 1 199 ? 14.856 -3.034 -17.798 1.00 90.56 199 VAL A O 1
ATOM 1496 N N . ASP A 1 200 ? 16.906 -3.228 -18.681 1.00 91.38 200 ASP A N 1
ATOM 1497 C CA . ASP A 1 200 ? 17.510 -3.760 -17.458 1.00 91.38 200 ASP A CA 1
ATOM 1498 C C . ASP A 1 200 ? 17.467 -2.756 -16.302 1.00 91.38 200 ASP A C 1
ATOM 1500 O O . ASP A 1 200 ? 17.255 -3.149 -15.151 1.00 91.38 200 ASP A O 1
ATOM 1504 N N . LEU A 1 201 ? 17.644 -1.462 -16.587 1.00 91.81 201 LEU A N 1
ATOM 1505 C CA . LEU A 1 2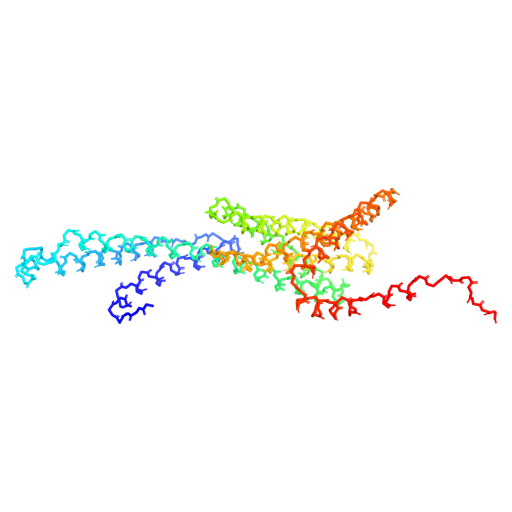01 ? 17.492 -0.411 -15.585 1.00 91.81 201 LEU A CA 1
ATOM 1506 C C . LEU A 1 201 ? 16.053 -0.355 -15.055 1.00 91.81 201 LEU A C 1
ATOM 1508 O O . LEU A 1 201 ? 15.870 -0.335 -13.837 1.00 91.81 201 LEU A O 1
ATOM 1512 N N . VAL A 1 202 ? 15.045 -0.408 -15.933 1.00 93.50 202 VAL A N 1
ATOM 1513 C CA . VAL A 1 202 ? 13.630 -0.455 -15.524 1.00 93.50 202 VAL A CA 1
ATOM 1514 C C . VAL A 1 202 ? 13.368 -1.661 -14.619 1.00 93.50 202 VAL A C 1
ATOM 1516 O O . VAL A 1 202 ? 12.822 -1.505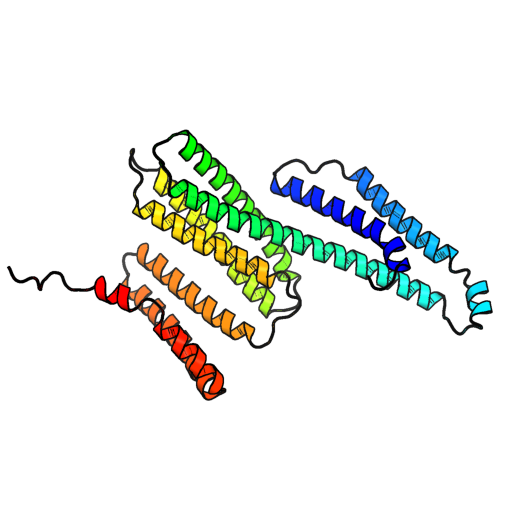 -13.529 1.00 93.50 202 VAL A O 1
ATOM 1519 N N . LYS A 1 203 ? 13.827 -2.858 -15.006 1.00 95.19 203 LYS A N 1
ATOM 1520 C CA . LYS A 1 203 ? 13.656 -4.087 -14.208 1.00 95.19 203 LYS A CA 1
ATOM 1521 C C . LYS A 1 203 ? 14.297 -3.980 -12.822 1.00 95.19 203 LYS A C 1
ATOM 1523 O O . LYS A 1 203 ? 13.734 -4.461 -11.838 1.00 95.19 203 LYS A O 1
ATOM 1528 N N . ARG A 1 204 ? 15.464 -3.335 -12.715 1.00 94.38 204 ARG A N 1
ATOM 1529 C CA . ARG A 1 204 ? 16.102 -3.073 -11.414 1.00 94.38 204 ARG A CA 1
ATOM 1530 C C . ARG A 1 204 ? 15.259 -2.135 -10.554 1.00 94.38 204 ARG A C 1
ATOM 1532 O O . ARG A 1 204 ? 15.068 -2.442 -9.380 1.00 94.38 204 ARG A O 1
ATOM 1539 N N . GLN A 1 205 ? 14.742 -1.045 -11.121 1.00 95.38 205 GLN A N 1
ATOM 1540 C CA . GLN A 1 205 ? 13.908 -0.091 -10.381 1.00 95.38 205 GLN A CA 1
ATOM 1541 C C . GLN A 1 205 ? 12.588 -0.722 -9.923 1.00 95.38 205 GLN A C 1
ATOM 1543 O O . GLN A 1 205 ? 12.244 -0.613 -8.749 1.00 95.38 205 GLN A O 1
ATOM 1548 N N . LEU A 1 206 ? 11.929 -1.506 -10.781 1.00 96.12 206 LEU A N 1
ATOM 1549 C CA . LEU A 1 206 ? 10.732 -2.276 -10.421 1.00 96.12 206 LEU A CA 1
ATOM 1550 C C . LEU A 1 206 ? 10.989 -3.258 -9.272 1.00 96.12 206 LEU A C 1
ATOM 1552 O O . LEU A 1 206 ? 10.143 -3.428 -8.399 1.00 96.12 206 LEU A O 1
ATOM 1556 N N . LYS A 1 207 ? 12.173 -3.880 -9.220 1.00 96.19 207 LYS A N 1
ATOM 1557 C CA . LYS A 1 207 ? 12.550 -4.768 -8.112 1.00 96.19 207 LYS A CA 1
ATOM 1558 C C . LYS A 1 207 ? 12.740 -4.013 -6.794 1.00 96.19 207 LYS A C 1
ATOM 1560 O O . LYS A 1 207 ? 12.365 -4.532 -5.746 1.00 96.19 207 LYS A O 1
ATOM 1565 N N . VAL A 1 208 ? 13.339 -2.821 -6.829 1.00 94.44 208 VAL A N 1
ATOM 1566 C CA . VAL A 1 208 ? 13.468 -1.962 -5.638 1.00 94.44 208 VAL A CA 1
ATOM 1567 C C . VAL A 1 208 ? 12.086 -1.500 -5.177 1.00 94.44 208 VAL A C 1
ATOM 1569 O O . VAL A 1 208 ? 11.777 -1.603 -3.995 1.00 94.44 208 VAL A O 1
ATOM 1572 N N . HIS A 1 209 ? 11.236 -1.084 -6.115 1.00 97.06 209 HIS A N 1
ATOM 1573 C CA . HIS A 1 209 ? 9.861 -0.681 -5.847 1.00 97.06 209 HIS A CA 1
ATOM 1574 C C . HIS A 1 209 ? 9.037 -1.805 -5.199 1.00 97.06 209 HIS A C 1
ATOM 1576 O O . HIS A 1 209 ? 8.399 -1.589 -4.171 1.00 97.06 209 HIS A O 1
ATOM 1582 N N . ALA A 1 210 ? 9.094 -3.022 -5.750 1.00 96.94 210 ALA A N 1
ATOM 1583 C CA . ALA A 1 210 ? 8.395 -4.180 -5.194 1.00 96.94 210 ALA A CA 1
ATOM 1584 C C . ALA A 1 210 ? 8.837 -4.479 -3.753 1.00 96.94 210 ALA A C 1
ATOM 1586 O O . ALA A 1 210 ? 7.992 -4.685 -2.889 1.00 96.94 210 ALA A O 1
ATOM 1587 N N . ARG A 1 211 ? 10.144 -4.407 -3.464 1.00 95.94 211 ARG A N 1
ATOM 1588 C CA . ARG A 1 211 ? 10.666 -4.574 -2.096 1.00 95.94 211 ARG A CA 1
ATOM 1589 C C . ARG A 1 211 ? 10.176 -3.490 -1.141 1.00 95.94 211 ARG A C 1
ATOM 1591 O O . ARG A 1 211 ? 9.850 -3.794 -0.003 1.00 95.94 211 ARG A O 1
ATOM 1598 N N . ALA A 1 212 ? 10.113 -2.238 -1.592 1.00 96.19 212 ALA A N 1
ATOM 1599 C CA . ALA A 1 212 ? 9.570 -1.151 -0.784 1.00 96.19 212 ALA A CA 1
ATOM 1600 C C . ALA A 1 212 ? 8.090 -1.396 -0.441 1.00 96.19 212 ALA A C 1
ATOM 1602 O O . ALA A 1 212 ? 7.696 -1.237 0.712 1.00 96.19 212 ALA A O 1
ATOM 1603 N N . CYS A 1 213 ? 7.292 -1.859 -1.409 1.00 97.50 213 CYS A N 1
ATOM 1604 C CA . CYS A 1 213 ? 5.894 -2.235 -1.186 1.00 97.50 213 CYS A CA 1
ATOM 1605 C C . CYS A 1 213 ? 5.754 -3.420 -0.216 1.00 97.50 213 CYS A C 1
ATOM 1607 O O . CYS A 1 213 ? 4.904 -3.387 0.671 1.00 97.50 213 CYS A O 1
ATOM 1609 N N . GLU A 1 214 ? 6.588 -4.455 -0.357 1.00 95.56 214 GLU A N 1
ATOM 1610 C CA . GLU A 1 214 ? 6.622 -5.609 0.554 1.00 95.56 214 GLU A CA 1
ATOM 1611 C C . GLU A 1 214 ? 6.989 -5.189 1.984 1.00 95.56 214 GLU A C 1
ATOM 1613 O O . GLU A 1 214 ? 6.325 -5.610 2.930 1.00 95.56 214 GLU A O 1
ATOM 1618 N N . GLY A 1 215 ? 7.982 -4.308 2.135 1.00 94.31 215 GLY A N 1
ATOM 1619 C CA . GLY A 1 215 ? 8.355 -3.719 3.419 1.00 94.31 215 GLY A CA 1
ATOM 1620 C C . GLY A 1 215 ? 7.199 -2.940 4.044 1.00 94.31 215 GLY A C 1
ATOM 1621 O O . GLY A 1 215 ? 6.802 -3.226 5.171 1.00 94.31 215 GLY A O 1
ATOM 1622 N N . ILE A 1 216 ? 6.569 -2.028 3.294 1.00 96.31 216 ILE A N 1
ATOM 1623 C CA . ILE A 1 216 ? 5.365 -1.313 3.757 1.00 96.31 216 ILE A CA 1
ATOM 1624 C C . ILE A 1 216 ? 4.303 -2.305 4.241 1.00 96.31 216 ILE A C 1
ATOM 1626 O O . ILE A 1 216 ? 3.813 -2.175 5.361 1.00 96.31 216 ILE A O 1
ATOM 1630 N N . ALA A 1 217 ? 3.995 -3.329 3.443 1.00 94.44 217 ALA A N 1
ATOM 1631 C CA . ALA A 1 217 ? 2.979 -4.314 3.789 1.00 94.44 217 ALA A CA 1
ATOM 1632 C C . ALA A 1 217 ? 3.327 -5.136 5.041 1.00 94.44 217 ALA A C 1
ATOM 1634 O O . ALA A 1 217 ? 2.435 -5.560 5.774 1.00 94.44 217 ALA A O 1
ATOM 1635 N N . GLN A 1 218 ? 4.613 -5.357 5.302 1.00 93.56 218 GLN A N 1
ATOM 1636 C CA . GLN A 1 218 ? 5.082 -6.059 6.489 1.00 93.56 218 GLN A CA 1
ATOM 1637 C C . GLN A 1 218 ? 4.994 -5.202 7.757 1.00 93.56 218 GLN A C 1
ATOM 1639 O O . GLN A 1 218 ? 4.693 -5.735 8.825 1.00 93.56 218 GLN A O 1
ATOM 1644 N N . TYR A 1 219 ? 5.313 -3.909 7.671 1.00 93.00 219 TYR A N 1
ATOM 1645 C CA . TYR A 1 219 ? 5.427 -3.040 8.847 1.00 93.00 219 TYR A CA 1
ATOM 1646 C C . TYR A 1 219 ? 4.124 -2.330 9.213 1.00 93.00 219 TYR A C 1
ATOM 1648 O O . TYR A 1 219 ? 3.919 -2.049 10.388 1.00 93.00 219 TYR A O 1
ATOM 1656 N N . ILE A 1 220 ? 3.222 -2.091 8.258 1.00 91.56 220 ILE A N 1
ATOM 1657 C CA . ILE A 1 220 ? 1.974 -1.353 8.511 1.00 91.56 220 ILE A CA 1
ATOM 1658 C C . ILE A 1 220 ? 0.959 -2.111 9.383 1.00 91.56 220 ILE A C 1
ATOM 1660 O O . ILE A 1 220 ? 0.056 -1.499 9.935 1.00 91.56 220 ILE A O 1
ATOM 1664 N N . VAL A 1 221 ? 1.115 -3.433 9.517 1.00 90.38 221 VAL A N 1
ATOM 1665 C CA . VAL A 1 221 ? 0.245 -4.315 10.323 1.00 90.38 221 VAL A CA 1
ATOM 1666 C C . VAL A 1 221 ? 0.788 -4.615 11.718 1.00 90.38 221 VAL A C 1
ATOM 1668 O O . VAL A 1 221 ? 0.199 -5.413 12.441 1.00 90.38 221 VAL A O 1
ATOM 1671 N N . LYS A 1 222 ? 1.973 -4.101 12.063 1.00 87.50 222 LYS A N 1
ATOM 1672 C CA . LYS A 1 222 ? 2.613 -4.419 13.340 1.00 87.50 222 LYS A CA 1
ATOM 1673 C C . LYS A 1 222 ? 2.198 -3.406 14.396 1.00 87.50 222 LYS A C 1
ATOM 1675 O O . LYS A 1 222 ? 2.386 -2.211 14.198 1.00 87.50 222 LYS A O 1
ATOM 1680 N N . ASP A 1 223 ? 1.761 -3.915 15.541 1.00 76.12 223 ASP A N 1
ATOM 1681 C CA . ASP A 1 223 ? 1.521 -3.099 16.736 1.00 76.12 223 ASP A CA 1
ATOM 1682 C C . ASP A 1 223 ? 2.808 -2.879 17.539 1.00 76.12 223 ASP A C 1
ATOM 1684 O O . ASP A 1 223 ? 2.975 -1.860 18.206 1.00 76.12 223 ASP A O 1
ATOM 1688 N N . ASP A 1 224 ? 3.750 -3.821 17.440 1.00 72.25 224 ASP A N 1
ATOM 1689 C CA . ASP A 1 224 ? 5.048 -3.740 18.099 1.00 72.25 224 ASP A CA 1
ATOM 1690 C C . ASP A 1 224 ? 6.146 -4.432 17.275 1.00 72.25 224 ASP A C 1
ATOM 1692 O O . ASP A 1 224 ? 5.899 -5.326 16.455 1.00 72.25 224 ASP A O 1
ATOM 1696 N N . MET A 1 225 ? 7.387 -3.997 17.478 1.00 69.38 225 MET A N 1
ATOM 1697 C CA . MET A 1 225 ? 8.569 -4.555 16.833 1.00 69.38 225 MET A CA 1
ATOM 1698 C C . MET A 1 225 ? 9.333 -5.423 17.831 1.00 69.38 225 MET A C 1
ATOM 1700 O O . MET A 1 225 ? 9.784 -4.902 18.849 1.00 69.38 225 MET A O 1
ATOM 1704 N N . PRO A 1 226 ? 9.563 -6.721 17.548 1.00 66.12 226 PRO A N 1
ATOM 1705 C CA . PRO A 1 226 ? 10.408 -7.528 18.418 1.00 66.12 226 PRO A CA 1
ATOM 1706 C C . PRO A 1 226 ? 11.810 -6.906 18.469 1.00 66.12 226 PRO A C 1
ATOM 1708 O O . PRO A 1 226 ? 12.345 -6.527 17.426 1.00 66.12 226 PRO A O 1
ATOM 1711 N N . GLU A 1 227 ? 12.423 -6.828 19.656 1.00 58.59 227 GLU A N 1
ATOM 1712 C CA . GLU A 1 227 ? 13.701 -6.125 19.907 1.00 58.59 227 GLU A CA 1
ATOM 1713 C C . GLU A 1 227 ? 14.846 -6.521 18.946 1.00 58.59 227 GLU A C 1
ATOM 1715 O O . GLU A 1 227 ? 15.774 -5.748 18.710 1.00 58.59 227 GLU A O 1
ATOM 1720 N N . GLY A 1 228 ? 14.776 -7.701 18.320 1.00 63.25 228 GLY A N 1
ATOM 1721 C CA . GLY A 1 228 ? 15.734 -8.155 17.307 1.00 63.25 228 GLY A CA 1
ATOM 1722 C C . GLY A 1 228 ? 15.604 -7.509 15.917 1.00 63.25 228 GLY A C 1
ATOM 1723 O O . GLY A 1 228 ? 16.574 -7.533 15.159 1.00 63.25 228 GLY A O 1
ATOM 1724 N N . ALA A 1 229 ? 14.457 -6.916 15.577 1.00 61.75 229 ALA A N 1
ATOM 1725 C CA . ALA A 1 229 ? 14.161 -6.414 14.231 1.00 61.75 229 ALA A CA 1
ATOM 1726 C C . ALA A 1 229 ? 14.900 -5.107 13.877 1.00 61.75 229 ALA A C 1
ATOM 1728 O O . ALA A 1 229 ? 15.123 -4.827 12.701 1.00 61.75 229 ALA A O 1
ATOM 1729 N N . LEU A 1 230 ? 15.364 -4.352 14.880 1.00 59.09 230 LEU A N 1
ATOM 1730 C CA . LEU A 1 230 ? 16.192 -3.150 14.690 1.00 59.09 230 LEU A CA 1
ATOM 1731 C C . LEU A 1 230 ? 17.537 -3.455 14.004 1.00 59.09 230 LEU A C 1
ATOM 1733 O O . LEU A 1 230 ? 18.112 -2.600 13.333 1.00 59.09 230 LEU A O 1
ATOM 1737 N N . VAL A 1 231 ? 18.053 -4.680 14.158 1.00 61.09 231 VAL A N 1
ATOM 1738 C CA . VAL A 1 231 ? 19.331 -5.085 13.549 1.00 61.09 231 VAL A CA 1
ATOM 1739 C C . VAL A 1 231 ? 19.170 -5.428 12.070 1.00 61.09 231 VAL A C 1
ATOM 1741 O O . VAL A 1 231 ? 20.062 -5.126 11.275 1.00 61.09 231 VAL A O 1
ATOM 1744 N N . ASP A 1 232 ? 18.031 -6.001 11.685 1.00 63.91 232 ASP A N 1
ATOM 1745 C CA . ASP A 1 232 ? 17.713 -6.228 10.275 1.00 63.91 232 ASP A CA 1
ATOM 1746 C C . ASP A 1 232 ? 17.449 -4.894 9.556 1.00 63.91 232 ASP A C 1
ATOM 1748 O O . ASP A 1 232 ? 17.940 -4.702 8.445 1.00 63.91 232 ASP A O 1
ATOM 1752 N N . GLU A 1 233 ? 16.815 -3.926 10.230 1.00 59.66 233 GLU A N 1
ATOM 1753 C CA . GLU A 1 233 ? 16.599 -2.565 9.714 1.00 59.66 233 GLU A CA 1
ATOM 1754 C C . GLU A 1 233 ? 17.919 -1.814 9.468 1.00 59.66 233 GLU A C 1
ATOM 1756 O O . GLU A 1 233 ? 18.120 -1.247 8.394 1.00 59.66 233 GLU A O 1
ATOM 1761 N N . ALA A 1 234 ? 18.867 -1.856 10.413 1.00 64.81 234 ALA A N 1
ATOM 1762 C CA . ALA A 1 234 ? 20.185 -1.236 10.236 1.00 64.81 234 ALA A CA 1
ATOM 1763 C C . ALA A 1 234 ? 20.962 -1.857 9.061 1.00 64.81 234 ALA A C 1
ATOM 1765 O O . ALA A 1 234 ? 21.638 -1.163 8.295 1.00 64.81 234 ALA A O 1
ATOM 1766 N N . ARG A 1 235 ? 20.838 -3.177 8.884 1.00 68.06 235 ARG A N 1
ATOM 1767 C CA . ARG A 1 235 ? 21.464 -3.904 7.776 1.00 68.06 235 ARG A CA 1
ATOM 1768 C C . ARG A 1 235 ? 20.822 -3.555 6.434 1.00 68.06 235 ARG A C 1
ATOM 1770 O O . ARG A 1 235 ? 21.534 -3.403 5.439 1.00 68.06 235 ARG A O 1
ATOM 1777 N N . GLU A 1 236 ? 19.501 -3.425 6.398 1.00 65.12 236 GLU A N 1
ATOM 1778 C CA . GLU A 1 236 ? 18.755 -3.058 5.197 1.00 65.12 236 GLU A CA 1
ATOM 1779 C C . GLU A 1 236 ? 18.983 -1.589 4.812 1.00 65.12 236 GLU A C 1
ATOM 1781 O O . GLU A 1 236 ? 19.250 -1.306 3.643 1.00 65.12 236 GLU A O 1
ATOM 1786 N N . GLN A 1 237 ? 19.039 -0.671 5.785 1.00 68.44 237 GLN A N 1
ATOM 1787 C CA . GLN A 1 237 ? 19.451 0.720 5.565 1.00 68.44 237 GLN A CA 1
ATOM 1788 C C . GLN A 1 237 ? 20.864 0.817 4.988 1.00 68.44 237 GLN A C 1
ATOM 1790 O O . GLN A 1 237 ? 21.071 1.528 4.004 1.00 68.44 237 GLN A O 1
ATOM 1795 N N . ALA A 1 238 ? 21.831 0.083 5.545 1.00 67.19 238 ALA A N 1
ATOM 1796 C CA . ALA A 1 238 ? 23.196 0.069 5.022 1.00 67.19 238 ALA A CA 1
ATOM 1797 C C . ALA A 1 238 ? 23.254 -0.465 3.580 1.00 67.19 238 ALA A C 1
ATOM 1799 O O . ALA A 1 238 ? 23.951 0.095 2.731 1.00 67.19 238 ALA A O 1
ATOM 1800 N N . ALA A 1 239 ? 22.478 -1.509 3.270 1.00 65.31 239 ALA A N 1
ATOM 1801 C CA . ALA A 1 239 ? 22.371 -2.044 1.916 1.00 65.31 239 ALA A CA 1
ATOM 1802 C C . ALA A 1 239 ? 21.700 -1.052 0.946 1.00 65.31 239 ALA A C 1
ATOM 1804 O O . ALA A 1 239 ? 22.146 -0.915 -0.195 1.00 65.31 239 ALA A O 1
ATOM 1805 N N . GLY A 1 240 ? 20.663 -0.340 1.397 1.00 62.12 240 GLY A N 1
ATOM 1806 C CA . GLY A 1 240 ? 19.975 0.697 0.631 1.00 62.12 240 GLY A CA 1
ATOM 1807 C C . GLY A 1 240 ? 20.878 1.891 0.320 1.00 62.12 240 GLY A C 1
ATOM 1808 O O . GLY A 1 240 ? 20.962 2.309 -0.834 1.00 62.12 240 GLY A O 1
ATOM 1809 N N . LEU A 1 241 ? 21.620 2.385 1.315 1.00 66.19 241 LEU A N 1
ATOM 1810 C CA . LEU A 1 241 ? 22.606 3.457 1.145 1.00 66.19 241 LEU A CA 1
ATOM 1811 C C . LEU A 1 241 ? 23.734 3.045 0.193 1.00 66.19 241 LEU A C 1
ATOM 1813 O O . LEU A 1 241 ? 24.112 3.823 -0.680 1.00 66.19 241 LEU A O 1
ATOM 1817 N N . ALA A 1 242 ? 24.228 1.809 0.297 1.00 63.50 242 ALA A N 1
ATOM 1818 C CA . ALA A 1 242 ? 25.234 1.287 -0.624 1.00 63.50 242 ALA A CA 1
ATOM 1819 C C . ALA A 1 242 ? 24.701 1.178 -2.065 1.00 63.50 242 ALA A C 1
ATOM 1821 O O . ALA A 1 242 ? 25.392 1.555 -3.010 1.00 63.50 242 ALA A O 1
ATOM 1822 N N . ALA A 1 243 ? 23.465 0.704 -2.254 1.00 59.16 243 ALA A N 1
ATOM 1823 C CA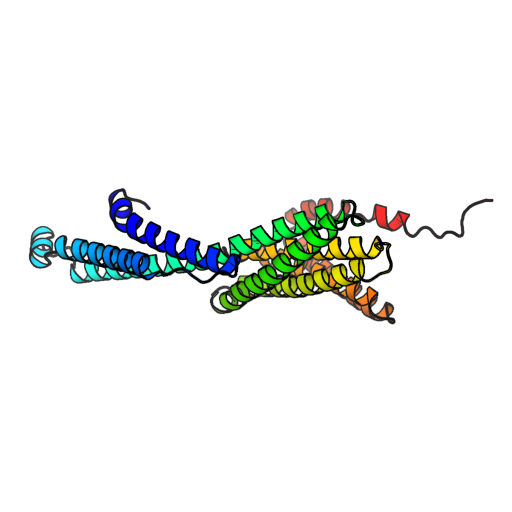 . ALA A 1 243 ? 22.836 0.624 -3.572 1.00 59.16 243 ALA A CA 1
ATOM 1824 C C . ALA A 1 243 ? 22.580 2.011 -4.183 1.00 59.16 243 ALA A C 1
ATOM 1826 O O . ALA A 1 243 ? 22.756 2.194 -5.388 1.00 59.16 243 ALA A O 1
ATOM 1827 N N . GLN A 1 244 ? 22.203 2.989 -3.358 1.00 58.22 244 GLN A N 1
ATOM 1828 C CA . GLN A 1 244 ? 21.996 4.366 -3.789 1.00 58.22 244 GLN A CA 1
ATOM 1829 C C . GLN A 1 244 ? 23.318 5.036 -4.174 1.00 58.22 244 GLN A C 1
ATOM 1831 O O . GLN A 1 244 ? 23.419 5.559 -5.278 1.00 58.22 244 GLN A O 1
ATOM 1836 N N . ALA A 1 245 ? 24.367 4.880 -3.362 1.00 61.91 245 ALA A N 1
ATOM 1837 C CA . ALA A 1 245 ? 25.710 5.336 -3.713 1.00 61.91 245 ALA A CA 1
ATOM 1838 C C . ALA A 1 245 ? 26.197 4.717 -5.038 1.00 61.91 245 ALA A C 1
ATOM 1840 O O . ALA A 1 245 ? 26.755 5.416 -5.877 1.00 61.91 245 ALA A O 1
ATOM 1841 N N . LEU A 1 246 ? 25.923 3.429 -5.282 1.00 57.53 246 LEU A N 1
ATOM 1842 C CA . LEU A 1 246 ? 26.233 2.766 -6.557 1.00 57.53 246 LEU A CA 1
ATOM 1843 C C . LEU A 1 246 ? 25.425 3.311 -7.745 1.00 57.53 246 LEU A C 1
ATOM 1845 O O . LEU A 1 246 ? 25.946 3.367 -8.857 1.00 57.53 246 LEU A O 1
ATOM 1849 N N . SER A 1 247 ? 24.169 3.705 -7.530 1.00 52.97 247 SER A N 1
ATOM 1850 C CA . SER A 1 247 ? 23.346 4.356 -8.555 1.00 52.97 247 SER A CA 1
ATOM 1851 C C . SER A 1 247 ? 23.842 5.770 -8.870 1.00 52.97 247 SER A C 1
ATOM 1853 O O . SER A 1 247 ? 23.826 6.175 -10.031 1.00 52.97 247 SER A O 1
ATOM 1855 N N . ASP A 1 248 ? 24.293 6.505 -7.855 1.00 51.12 248 ASP A N 1
ATOM 1856 C CA . ASP A 1 248 ? 24.796 7.873 -7.994 1.00 51.12 248 ASP A CA 1
ATOM 1857 C C . ASP A 1 248 ? 26.186 7.900 -8.655 1.00 51.12 248 ASP A C 1
ATOM 1859 O O . ASP A 1 248 ? 26.466 8.795 -9.450 1.00 51.12 248 ASP A O 1
ATOM 1863 N N . ILE A 1 249 ? 27.010 6.860 -8.454 1.00 57.03 249 ILE A N 1
ATOM 1864 C CA . ILE A 1 249 ? 28.259 6.632 -9.213 1.00 57.03 249 ILE A CA 1
ATOM 1865 C C . ILE A 1 249 ? 27.990 6.525 -10.721 1.00 57.03 249 ILE A C 1
ATOM 1867 O O . ILE A 1 249 ? 28.819 6.935 -11.523 1.00 57.03 249 ILE A O 1
ATOM 1871 N N . GLY A 1 250 ? 26.829 6.003 -11.129 1.00 50.66 250 GLY A N 1
ATOM 1872 C CA . GLY A 1 250 ? 26.447 5.927 -12.543 1.00 50.66 250 GLY A CA 1
ATOM 1873 C C . GLY A 1 250 ? 26.023 7.266 -13.160 1.00 50.66 250 GLY A C 1
ATOM 1874 O O . GLY A 1 250 ? 25.830 7.323 -14.372 1.00 50.66 250 GLY A O 1
ATOM 1875 N N . ARG A 1 251 ? 25.837 8.317 -12.346 1.00 51.28 251 ARG A N 1
ATOM 1876 C CA . ARG A 1 251 ? 25.343 9.639 -12.767 1.00 51.28 251 ARG A CA 1
ATOM 1877 C C . ARG A 1 251 ? 26.377 10.765 -12.654 1.00 51.28 251 ARG A C 1
ATOM 1879 O O . ARG A 1 251 ? 26.138 11.814 -13.240 1.00 51.28 251 ARG A O 1
ATOM 1886 N N . ASN A 1 252 ? 27.485 10.566 -11.935 1.00 45.41 252 ASN A N 1
ATOM 1887 C CA . ASN A 1 252 ? 28.507 11.590 -11.680 1.00 45.41 252 ASN A CA 1
ATOM 1888 C C . ASN A 1 252 ? 29.878 11.207 -12.257 1.00 45.41 252 ASN A C 1
ATOM 1890 O O . ASN A 1 252 ? 30.273 10.045 -12.209 1.00 45.41 252 ASN A O 1
ATOM 1894 N N . GLU A 1 253 ? 30.620 12.203 -12.749 1.00 48.22 253 GLU A N 1
ATOM 1895 C CA . GLU A 1 253 ? 31.959 12.030 -13.339 1.00 48.22 253 GLU A CA 1
ATOM 1896 C C . GLU A 1 253 ? 33.041 11.691 -12.286 1.00 48.22 253 GLU A C 1
ATOM 1898 O O . GLU A 1 253 ? 33.999 10.985 -12.599 1.00 48.22 253 GLU A O 1
ATOM 1903 N N . ASP A 1 254 ? 32.838 12.055 -11.013 1.00 57.44 254 ASP A N 1
ATOM 1904 C CA . ASP A 1 254 ? 33.748 11.732 -9.901 1.00 57.44 254 ASP A CA 1
ATOM 1905 C C . ASP A 1 254 ? 33.366 10.424 -9.183 1.00 57.44 254 ASP A C 1
ATOM 1907 O O . ASP A 1 254 ? 32.934 10.376 -8.026 1.00 57.44 254 ASP A O 1
ATOM 1911 N N . ALA A 1 255 ? 33.546 9.309 -9.892 1.00 56.09 255 ALA A N 1
ATOM 1912 C CA . ALA A 1 255 ? 33.249 7.959 -9.407 1.00 56.09 255 ALA A CA 1
ATOM 1913 C C . ALA A 1 255 ? 34.075 7.523 -8.173 1.00 56.09 255 ALA A C 1
ATOM 1915 O O . ALA A 1 255 ? 33.712 6.561 -7.492 1.00 56.09 255 ALA A O 1
ATOM 1916 N N . THR A 1 256 ? 35.192 8.190 -7.877 1.00 59.22 256 THR A N 1
ATOM 1917 C CA . THR A 1 256 ? 36.128 7.851 -6.791 1.00 59.22 256 THR A CA 1
ATOM 1918 C C . THR A 1 256 ? 35.619 8.254 -5.407 1.00 59.22 256 THR A C 1
ATOM 1920 O O . THR A 1 256 ? 35.619 7.416 -4.508 1.00 59.22 256 THR A O 1
ATOM 1923 N N . GLU A 1 257 ? 35.104 9.474 -5.229 1.00 61.09 257 GLU A N 1
ATOM 1924 C CA . GLU A 1 257 ? 34.629 9.952 -3.917 1.00 61.09 257 GLU A CA 1
ATOM 1925 C C . GLU A 1 257 ? 33.389 9.173 -3.440 1.00 61.09 257 GLU A C 1
ATOM 1927 O O . GLU A 1 257 ? 33.258 8.795 -2.272 1.00 61.09 257 GLU A O 1
ATOM 1932 N N . LEU A 1 258 ? 32.479 8.863 -4.365 1.00 55.34 258 LEU A N 1
ATOM 1933 C CA . LEU A 1 258 ? 31.279 8.081 -4.069 1.00 55.34 258 LEU A CA 1
ATOM 1934 C C . LEU A 1 258 ? 31.600 6.605 -3.785 1.00 55.34 258 LEU A C 1
ATOM 1936 O O . LEU A 1 258 ? 30.932 5.972 -2.962 1.00 55.34 258 LEU A O 1
ATOM 1940 N N . LYS A 1 259 ? 32.648 6.058 -4.413 1.00 59.00 259 LYS A N 1
ATOM 1941 C CA . LYS A 1 259 ? 33.141 4.700 -4.144 1.00 59.00 259 LYS A CA 1
ATOM 1942 C C . LYS A 1 259 ? 33.712 4.580 -2.732 1.00 59.00 259 LYS A C 1
ATOM 1944 O O . LYS A 1 259 ? 33.446 3.579 -2.065 1.00 59.00 259 LYS A O 1
ATOM 1949 N N . ASP A 1 260 ? 34.421 5.599 -2.258 1.00 70.44 260 ASP A N 1
ATOM 1950 C CA . ASP A 1 260 ? 34.936 5.635 -0.888 1.00 70.44 260 ASP A CA 1
ATOM 1951 C C . ASP A 1 260 ? 33.805 5.787 0.139 1.00 70.44 260 ASP A C 1
ATOM 1953 O O . ASP A 1 260 ? 33.788 5.068 1.140 1.00 70.44 260 ASP A O 1
ATOM 1957 N N . LYS A 1 261 ? 32.776 6.599 -0.146 1.00 66.25 261 LYS A N 1
ATOM 1958 C CA . LYS A 1 261 ? 31.561 6.671 0.692 1.00 66.25 261 LYS A CA 1
ATOM 1959 C C . LYS A 1 261 ? 30.833 5.324 0.775 1.00 66.25 261 LYS A C 1
ATOM 1961 O O . LYS A 1 261 ? 30.498 4.882 1.873 1.00 66.25 261 LYS A O 1
ATOM 1966 N N . ALA A 1 262 ? 30.640 4.635 -0.352 1.00 61.12 262 ALA A N 1
ATOM 1967 C CA . ALA A 1 262 ? 30.010 3.312 -0.375 1.00 61.12 262 ALA A CA 1
ATOM 1968 C C . ALA A 1 262 ? 30.826 2.269 0.408 1.00 61.12 262 ALA A C 1
ATOM 1970 O O . ALA A 1 262 ? 30.264 1.468 1.155 1.00 61.12 262 ALA A O 1
ATOM 1971 N N . LYS A 1 263 ? 32.157 2.300 0.274 1.00 74.31 263 LYS A N 1
ATOM 1972 C CA . LYS A 1 263 ? 33.069 1.419 1.010 1.00 74.31 263 LYS A CA 1
ATOM 1973 C C . LYS A 1 263 ? 32.980 1.652 2.521 1.00 74.31 263 LYS A C 1
ATOM 1975 O O . LYS A 1 263 ? 32.870 0.682 3.265 1.00 74.31 263 LYS A O 1
ATOM 1980 N N . ASN A 1 264 ? 32.949 2.908 2.960 1.00 71.31 264 ASN A N 1
ATOM 1981 C CA . ASN A 1 264 ? 32.860 3.258 4.379 1.00 71.31 264 ASN A CA 1
ATOM 1982 C C . ASN A 1 264 ? 31.530 2.810 5.008 1.00 71.31 264 ASN A C 1
ATOM 1984 O O . ASN A 1 264 ? 31.526 2.295 6.122 1.00 71.31 264 ASN A O 1
ATOM 1988 N N . VAL A 1 265 ? 30.411 2.921 4.282 1.00 67.00 265 VAL A N 1
ATOM 1989 C CA . VAL A 1 265 ? 29.101 2.419 4.745 1.00 67.00 265 VAL A CA 1
ATOM 1990 C C . VAL A 1 265 ? 29.104 0.893 4.896 1.00 67.00 265 VAL A C 1
ATOM 1992 O O . VAL A 1 265 ? 28.563 0.362 5.865 1.00 67.00 265 VAL A O 1
ATOM 1995 N N . VAL A 1 266 ? 29.737 0.174 3.962 1.00 68.25 266 VAL A N 1
ATOM 1996 C CA . VAL A 1 266 ? 29.853 -1.292 4.023 1.00 68.25 266 VAL A CA 1
ATOM 1997 C C . VAL A 1 266 ? 30.748 -1.743 5.180 1.00 68.25 266 VAL A C 1
ATOM 1999 O O . VAL A 1 266 ? 30.417 -2.724 5.844 1.00 68.25 266 VAL A O 1
ATOM 2002 N N . GLU A 1 267 ? 31.859 -1.053 5.438 1.00 71.81 267 GLU A N 1
ATOM 2003 C CA . GLU A 1 267 ? 32.742 -1.353 6.574 1.00 71.81 267 GLU A CA 1
ATOM 2004 C C . GLU A 1 267 ? 32.048 -1.076 7.918 1.00 71.81 267 GLU A C 1
ATOM 2006 O O . GLU A 1 267 ? 32.024 -1.959 8.772 1.00 71.81 267 GLU A O 1
ATOM 2011 N N . ALA A 1 268 ? 31.347 0.054 8.065 1.00 67.50 268 ALA A N 1
ATOM 2012 C CA . ALA A 1 268 ? 30.565 0.352 9.270 1.00 67.50 268 ALA A CA 1
ATOM 2013 C C . ALA A 1 268 ? 29.475 -0.707 9.547 1.00 67.50 268 ALA A C 1
ATOM 2015 O O . ALA A 1 268 ? 29.251 -1.113 10.688 1.00 67.50 268 ALA A O 1
ATOM 2016 N N . ALA A 1 269 ? 28.824 -1.219 8.496 1.00 60.06 269 ALA A N 1
ATOM 2017 C CA . ALA A 1 269 ? 27.848 -2.300 8.626 1.00 60.06 269 ALA A CA 1
ATOM 2018 C C . ALA A 1 269 ? 28.487 -3.631 9.064 1.00 60.06 269 ALA A C 1
ATOM 2020 O O . ALA A 1 269 ? 27.869 -4.390 9.813 1.00 60.06 269 ALA A O 1
ATOM 2021 N N . LYS A 1 270 ? 29.723 -3.918 8.629 1.00 68.50 270 LYS A N 1
ATOM 2022 C CA . LYS A 1 270 ? 30.474 -5.102 9.076 1.00 68.50 270 LYS A CA 1
ATOM 2023 C C . LYS A 1 270 ? 30.867 -4.998 10.547 1.00 68.50 270 LYS A C 1
ATOM 2025 O O . LYS A 1 270 ? 30.708 -5.980 11.268 1.00 68.50 270 LYS A O 1
ATOM 2030 N N . GLU A 1 271 ? 31.317 -3.830 10.996 1.00 72.50 271 GLU A N 1
ATOM 2031 C CA . GLU A 1 271 ? 31.685 -3.583 12.397 1.00 72.50 271 GLU A CA 1
ATOM 2032 C C . GLU A 1 271 ? 30.492 -3.769 13.349 1.00 72.50 271 GLU A C 1
ATOM 2034 O O . GLU A 1 271 ? 30.610 -4.409 14.396 1.00 72.50 271 GLU A O 1
ATOM 2039 N N . LEU A 1 272 ? 29.303 -3.316 12.941 1.00 62.50 272 LEU A N 1
ATOM 2040 C CA . LEU A 1 272 ? 28.051 -3.567 13.664 1.00 62.50 272 LEU A CA 1
ATOM 2041 C C . LEU A 1 272 ? 27.707 -5.064 13.763 1.00 62.50 272 LEU A C 1
ATOM 2043 O O . LEU A 1 272 ? 27.170 -5.512 14.778 1.00 62.50 272 LEU A O 1
ATOM 2047 N N . THR A 1 273 ? 28.034 -5.864 12.740 1.00 56.50 273 THR A N 1
ATOM 2048 C CA . THR A 1 273 ? 27.824 -7.322 12.780 1.00 56.50 273 THR A CA 1
ATOM 2049 C C . THR A 1 273 ? 28.861 -8.069 13.623 1.00 56.50 273 THR A C 1
ATOM 2051 O O . THR A 1 273 ? 28.489 -9.004 14.334 1.00 56.50 273 THR A O 1
ATOM 2054 N N . THR A 1 274 ? 30.133 -7.660 13.613 1.00 66.06 274 THR A N 1
ATOM 2055 C CA . THR A 1 274 ? 31.185 -8.283 14.438 1.00 66.06 274 THR A CA 1
ATOM 2056 C C . THR A 1 274 ? 31.026 -7.955 15.922 1.00 66.06 274 THR A C 1
ATOM 2058 O O . THR A 1 274 ? 31.224 -8.840 16.754 1.00 66.06 274 THR A O 1
ATOM 2061 N N . ALA A 1 275 ? 30.559 -6.751 16.271 1.00 60.91 275 ALA A N 1
ATOM 2062 C CA . ALA A 1 275 ? 30.212 -6.387 17.650 1.00 60.91 275 ALA A CA 1
ATOM 2063 C C . ALA A 1 275 ? 29.052 -7.225 18.236 1.00 60.91 275 ALA A C 1
ATOM 2065 O O . ALA A 1 275 ? 28.938 -7.381 19.452 1.00 60.91 275 ALA A O 1
ATOM 2066 N N . LYS A 1 276 ? 28.193 -7.803 17.385 1.00 49.53 276 LYS A N 1
ATOM 2067 C CA . LYS A 1 276 ? 27.108 -8.705 17.807 1.00 49.53 276 LYS A CA 1
ATOM 2068 C C . LYS A 1 276 ? 27.562 -10.169 17.914 1.00 49.53 276 LYS A C 1
ATOM 2070 O O . LYS A 1 276 ? 27.074 -10.906 18.766 1.00 49.53 276 LYS A O 1
ATOM 2075 N N . ALA A 1 277 ? 28.532 -10.591 17.100 1.00 49.84 277 ALA A N 1
ATOM 2076 C CA . ALA A 1 277 ? 29.119 -11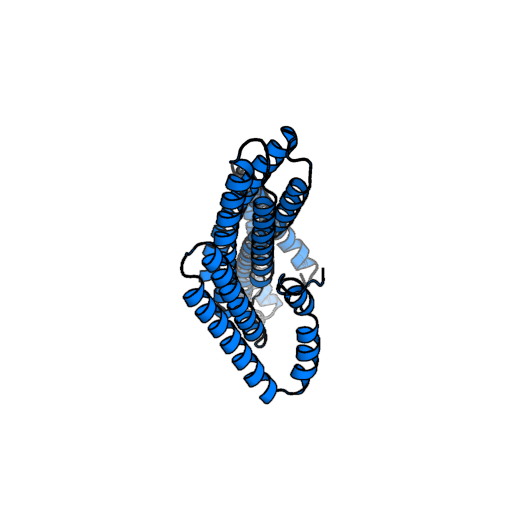.932 17.184 1.00 49.84 277 ALA A CA 1
ATOM 2077 C C . ALA A 1 277 ? 29.893 -12.159 18.498 1.00 49.84 277 ALA A C 1
ATOM 2079 O O . ALA A 1 277 ? 29.925 -13.278 19.002 1.00 49.84 277 ALA A O 1
ATOM 2080 N N . SER A 1 278 ? 30.459 -11.101 19.090 1.00 50.03 278 SER A N 1
ATOM 2081 C CA . SER A 1 278 ? 31.112 -11.167 20.405 1.00 50.03 278 SER A CA 1
ATOM 2082 C C . SER A 1 278 ? 30.134 -11.246 21.584 1.00 50.03 278 SER A C 1
ATOM 2084 O O . SER A 1 278 ? 30.540 -11.638 22.675 1.00 50.03 278 SER A O 1
ATOM 2086 N N . THR A 1 279 ? 28.856 -10.904 21.383 1.00 55.62 279 THR A N 1
ATOM 2087 C CA . THR A 1 279 ? 27.823 -10.911 22.434 1.00 55.62 279 THR A CA 1
ATOM 2088 C C . THR A 1 279 ? 26.880 -12.114 22.357 1.00 55.62 279 THR A C 1
ATOM 2090 O O . THR A 1 279 ? 26.213 -12.406 23.347 1.00 55.62 279 THR A O 1
ATOM 2093 N N . ASN A 1 280 ? 26.835 -12.849 21.234 1.00 51.44 280 ASN A N 1
ATOM 2094 C CA . ASN A 1 280 ? 26.077 -14.101 21.121 1.00 51.44 280 ASN A CA 1
ATOM 2095 C C . ASN A 1 280 ? 26.663 -15.060 20.044 1.00 51.44 280 ASN A C 1
ATOM 2097 O O . ASN A 1 280 ? 26.303 -14.955 18.864 1.00 51.44 280 ASN A O 1
ATOM 2101 N N . PRO A 1 281 ? 27.575 -15.984 20.413 1.00 53.19 281 PRO A N 1
ATOM 2102 C CA . PRO A 1 281 ? 28.374 -16.775 19.465 1.00 53.19 281 PRO A CA 1
ATOM 2103 C C . PRO A 1 281 ? 27.561 -17.795 18.646 1.00 53.19 281 PRO A C 1
ATOM 2105 O O . PRO A 1 281 ? 27.917 -18.086 17.503 1.00 53.19 281 PRO A O 1
ATOM 2108 N N . ASP A 1 282 ? 26.423 -18.268 19.158 1.00 53.66 282 ASP A N 1
ATOM 2109 C CA . ASP A 1 282 ? 25.601 -19.289 18.487 1.00 53.66 282 ASP A CA 1
ATOM 2110 C C . ASP A 1 282 ? 24.854 -18.749 17.248 1.00 53.66 282 ASP A C 1
ATOM 2112 O O . ASP A 1 282 ? 24.519 -19.497 16.326 1.00 53.66 282 ASP A O 1
ATOM 2116 N N . ALA A 1 283 ? 24.653 -17.428 17.156 1.00 50.03 283 ALA A N 1
ATOM 2117 C CA . ALA A 1 283 ? 24.067 -16.773 15.982 1.00 50.03 283 ALA A CA 1
ATOM 2118 C C . ALA A 1 283 ? 25.085 -16.541 14.837 1.00 50.03 283 ALA A C 1
ATOM 2120 O O . ALA A 1 283 ? 24.698 -16.353 13.674 1.00 50.03 283 ALA A O 1
ATOM 2121 N N . ALA A 1 284 ? 26.390 -16.568 15.137 1.00 48.47 284 ALA A N 1
ATOM 2122 C CA . ALA A 1 284 ? 27.464 -16.282 14.183 1.00 48.47 284 ALA A CA 1
ATOM 2123 C C . ALA A 1 284 ? 27.668 -17.423 13.166 1.00 48.47 284 ALA A C 1
ATOM 2125 O O . ALA A 1 284 ? 27.765 -17.177 11.962 1.00 48.47 284 ALA A O 1
ATOM 2126 N N . ALA A 1 285 ? 27.597 -18.682 13.611 1.00 48.84 285 ALA A N 1
ATOM 2127 C CA . ALA A 1 285 ? 27.798 -19.851 12.746 1.00 48.84 285 ALA A CA 1
ATOM 2128 C C . ALA A 1 285 ? 26.747 -19.970 11.617 1.00 48.84 285 ALA A C 1
ATOM 2130 O O . ALA A 1 285 ? 27.042 -20.429 10.513 1.00 48.84 285 ALA A O 1
ATOM 2131 N N . SER A 1 286 ? 25.517 -19.502 11.861 1.00 48.75 286 SER A N 1
ATOM 2132 C CA . SER A 1 286 ? 24.416 -19.521 10.880 1.00 48.75 286 SER A CA 1
ATOM 2133 C C . SER A 1 286 ? 24.499 -18.379 9.852 1.00 48.75 286 SER A C 1
ATOM 2135 O O . SER A 1 286 ? 24.036 -18.501 8.713 1.00 48.75 286 SER A O 1
ATOM 2137 N N . SER A 1 287 ? 25.115 -17.254 10.227 1.00 51.84 287 SER A N 1
ATOM 2138 C CA . SER A 1 287 ? 25.216 -16.053 9.389 1.00 51.84 287 SER A CA 1
ATOM 2139 C C . SER A 1 287 ? 26.443 -16.069 8.469 1.00 51.84 287 SER A C 1
ATOM 2141 O O . SER A 1 287 ? 26.338 -15.645 7.313 1.00 51.84 287 SER A O 1
ATOM 2143 N N . GLU A 1 288 ? 27.557 -16.651 8.913 1.00 44.41 288 GLU A N 1
ATOM 2144 C CA . GLU A 1 288 ? 28.770 -16.838 8.105 1.00 44.41 288 GLU A CA 1
ATOM 2145 C C . GLU A 1 288 ? 28.541 -17.822 6.937 1.00 44.41 288 GLU A C 1
ATOM 2147 O O . GLU A 1 288 ? 28.940 -17.559 5.798 1.00 44.41 288 GLU A O 1
ATOM 2152 N N . ALA A 1 289 ? 27.743 -18.873 7.162 1.00 47.31 289 ALA A N 1
ATOM 2153 C CA . ALA A 1 289 ? 27.316 -19.817 6.124 1.00 47.31 289 ALA A CA 1
ATOM 2154 C C . ALA A 1 289 ? 26.414 -19.185 5.036 1.00 47.31 289 ALA A C 1
ATOM 2156 O O . ALA A 1 289 ? 26.396 -19.646 3.891 1.00 47.31 289 ALA A O 1
ATOM 2157 N N . LYS A 1 290 ? 25.678 -18.108 5.359 1.00 47.91 290 LYS A N 1
ATOM 2158 C CA . LYS A 1 290 ? 24.849 -17.355 4.393 1.00 47.91 290 LYS A CA 1
ATOM 2159 C C . LYS A 1 290 ? 25.652 -16.315 3.603 1.00 47.91 290 LYS A C 1
ATOM 2161 O O . LYS A 1 290 ? 25.329 -16.065 2.443 1.00 47.91 290 LYS A O 1
ATOM 2166 N N . LEU A 1 291 ? 26.704 -15.740 4.188 1.00 42.50 291 LEU A N 1
ATOM 2167 C CA . LEU A 1 291 ? 27.577 -14.755 3.532 1.00 42.50 291 LEU A CA 1
ATOM 2168 C C . LEU A 1 291 ? 28.468 -15.372 2.443 1.00 42.50 291 LEU A C 1
ATOM 2170 O O . LEU A 1 291 ? 28.712 -14.726 1.425 1.00 42.50 291 LEU A O 1
ATOM 2174 N N . GLN A 1 292 ? 28.871 -16.638 2.588 1.00 45.28 292 GLN A N 1
ATOM 2175 C CA . GLN A 1 292 ? 29.672 -17.346 1.579 1.00 45.28 292 GLN A CA 1
ATOM 2176 C C . GLN A 1 292 ? 28.892 -17.737 0.304 1.00 45.28 292 GLN A C 1
ATOM 2178 O O . GLN A 1 292 ? 29.498 -18.181 -0.669 1.00 45.28 292 GLN A O 1
ATOM 2183 N N . ARG A 1 293 ? 27.559 -17.556 0.265 1.00 45.59 293 ARG A N 1
ATOM 2184 C CA . ARG A 1 293 ? 26.698 -17.930 -0.880 1.00 45.59 293 ARG A CA 1
ATOM 2185 C C . ARG A 1 293 ? 26.188 -16.755 -1.735 1.00 45.59 293 ARG A C 1
ATOM 2187 O O . ARG A 1 293 ? 25.381 -16.973 -2.635 1.00 45.59 293 ARG A O 1
ATOM 2194 N N . LEU A 1 294 ? 26.659 -15.526 -1.513 1.00 41.78 294 LEU A N 1
ATOM 2195 C CA . LEU A 1 294 ? 26.387 -14.372 -2.392 1.00 41.78 294 LEU A CA 1
ATOM 2196 C C . LEU A 1 294 ? 27.521 -14.172 -3.427 1.00 41.78 294 LEU A C 1
ATOM 2198 O O . LEU A 1 294 ? 28.644 -14.621 -3.206 1.00 41.78 294 LEU A O 1
ATOM 2202 N N . PRO A 1 295 ? 27.251 -13.557 -4.598 1.00 48.44 295 PRO A N 1
ATOM 2203 C CA . PRO A 1 295 ? 27.929 -13.855 -5.863 1.00 48.44 295 PRO A CA 1
ATOM 2204 C C . PRO A 1 295 ? 29.287 -13.147 -6.021 1.00 48.44 295 PRO A C 1
ATOM 2206 O O . PRO A 1 295 ? 29.472 -12.317 -6.907 1.00 48.44 295 PRO A O 1
ATOM 2209 N N . LEU A 1 296 ? 30.268 -13.504 -5.193 1.00 42.62 296 LEU A N 1
ATOM 2210 C CA . LEU A 1 296 ? 31.667 -13.087 -5.354 1.00 42.62 296 LEU A CA 1
ATOM 2211 C C . LEU A 1 296 ? 32.365 -13.807 -6.525 1.00 42.62 296 LEU A C 1
ATOM 2213 O O . LEU A 1 296 ? 33.233 -13.227 -7.176 1.00 42.62 296 LEU A O 1
ATOM 2217 N N . GLU A 1 297 ? 31.929 -15.022 -6.866 1.00 44.62 297 GLU A N 1
ATOM 2218 C CA . GLU A 1 297 ? 32.438 -15.793 -8.014 1.00 44.62 297 GLU A CA 1
ATOM 2219 C C . GLU A 1 297 ? 32.088 -15.132 -9.364 1.00 44.62 297 GLU A C 1
ATOM 2221 O O . GLU A 1 297 ? 32.912 -15.078 -10.277 1.00 44.62 297 GLU A O 1
ATOM 2226 N N . ARG A 1 298 ? 30.899 -14.517 -9.479 1.00 41.03 298 ARG A N 1
ATOM 2227 C CA . ARG A 1 298 ? 30.458 -13.846 -10.719 1.00 41.03 298 ARG A CA 1
ATOM 2228 C C . ARG A 1 298 ? 31.200 -12.527 -10.974 1.00 41.03 298 ARG A C 1
ATOM 2230 O O . ARG A 1 298 ? 31.351 -12.128 -12.124 1.00 41.03 298 ARG A O 1
ATOM 2237 N N . TRP A 1 299 ? 31.701 -11.876 -9.922 1.00 38.47 299 TRP A N 1
ATOM 2238 C CA . TRP A 1 299 ? 32.459 -10.623 -10.019 1.00 38.47 299 TRP A CA 1
ATOM 2239 C C . TRP A 1 299 ? 33.931 -10.854 -10.409 1.00 38.47 299 TRP A C 1
ATOM 2241 O O . TRP A 1 299 ? 34.503 -10.068 -11.161 1.00 38.47 299 TRP A O 1
ATOM 2251 N N . LYS A 1 300 ? 34.529 -11.982 -9.994 1.00 49.44 300 LYS A N 1
ATOM 2252 C CA . LYS A 1 300 ? 35.895 -12.375 -10.399 1.00 49.44 300 LYS A CA 1
ATOM 2253 C C . LYS A 1 300 ? 36.002 -12.764 -11.881 1.00 49.44 300 LYS A C 1
ATOM 2255 O O . LYS A 1 300 ? 37.065 -12.600 -12.474 1.00 49.44 300 LYS A O 1
ATOM 2260 N N . LEU A 1 301 ? 34.911 -13.234 -12.491 1.00 46.38 301 LEU A N 1
ATOM 2261 C CA . LEU A 1 301 ? 34.851 -13.571 -13.920 1.00 46.38 301 LEU A CA 1
ATOM 2262 C C . LEU A 1 301 ? 34.750 -12.342 -14.839 1.00 46.38 301 LEU A C 1
ATOM 2264 O O . LEU A 1 301 ? 35.233 -12.398 -15.965 1.00 46.38 301 LEU A O 1
ATOM 2268 N N . LEU A 1 302 ? 34.179 -11.232 -14.360 1.00 40.50 302 LEU A N 1
ATOM 2269 C CA . LEU A 1 302 ? 34.005 -9.997 -15.141 1.00 40.50 302 LEU A CA 1
ATOM 2270 C C . LEU A 1 302 ? 35.232 -9.066 -15.120 1.00 40.50 302 LEU A C 1
ATOM 2272 O O . LEU A 1 302 ? 35.333 -8.194 -15.973 1.00 40.50 302 LEU A O 1
ATOM 2276 N N . ASN A 1 303 ? 36.181 -9.278 -14.199 1.00 42.38 303 ASN A N 1
ATOM 2277 C CA . ASN A 1 303 ? 37.376 -8.438 -14.020 1.00 42.38 303 ASN A CA 1
ATOM 2278 C C . ASN A 1 303 ? 38.698 -9.125 -14.424 1.00 42.38 303 ASN A C 1
ATOM 2280 O O . ASN A 1 303 ? 39.776 -8.700 -14.001 1.00 42.38 303 ASN A O 1
ATOM 2284 N N . ARG A 1 304 ? 38.660 -10.184 -15.246 1.00 42.88 304 ARG A N 1
ATOM 2285 C CA . ARG A 1 304 ? 39.891 -10.722 -15.850 1.00 42.88 304 ARG A CA 1
ATOM 2286 C C . ARG A 1 304 ? 40.366 -9.794 -16.971 1.00 42.88 304 ARG A C 1
ATOM 2288 O O . ARG A 1 304 ? 39.687 -9.612 -17.974 1.00 42.88 304 ARG A O 1
ATOM 2295 N N . ASN A 1 305 ? 41.550 -9.230 -16.756 1.00 40.75 305 ASN A N 1
ATOM 2296 C CA . ASN A 1 305 ? 42.278 -8.338 -17.653 1.00 40.75 305 ASN A CA 1
ATOM 2297 C C . ASN A 1 305 ? 42.386 -8.944 -19.076 1.00 40.75 305 ASN A C 1
ATOM 2299 O O . ASN A 1 305 ? 42.884 -10.068 -19.200 1.00 40.75 305 ASN A O 1
ATOM 2303 N N . PRO A 1 306 ? 41.954 -8.255 -20.151 1.00 42.88 306 PRO A N 1
ATOM 2304 C CA . PRO A 1 306 ? 41.980 -8.803 -21.512 1.00 42.88 306 PRO A CA 1
ATOM 2305 C C . PRO A 1 306 ? 43.387 -8.909 -22.133 1.00 42.88 306 PRO A C 1
ATOM 2307 O O . PRO A 1 306 ? 43.517 -9.355 -23.268 1.00 42.88 306 PRO A O 1
ATOM 2310 N N . SER A 1 307 ? 44.448 -8.560 -21.403 1.00 41.25 307 SER A N 1
ATOM 2311 C CA . SER A 1 307 ? 45.839 -8.558 -21.875 1.00 41.25 307 SER A CA 1
ATOM 2312 C C . SER A 1 307 ? 46.597 -9.890 -21.739 1.00 41.25 307 SER A C 1
ATOM 2314 O O . SER A 1 307 ? 47.750 -9.955 -22.145 1.00 41.25 307 SER A O 1
ATOM 2316 N N . ASN A 1 308 ? 45.973 -10.965 -21.238 1.00 43.38 308 ASN A N 1
ATOM 2317 C CA . ASN A 1 308 ? 46.597 -12.297 -21.130 1.00 43.38 308 ASN A CA 1
ATOM 2318 C C . ASN A 1 308 ? 45.843 -13.370 -21.940 1.00 43.38 308 ASN A C 1
ATOM 2320 O O . ASN A 1 308 ? 45.386 -14.375 -21.392 1.00 43.38 308 ASN A O 1
ATOM 2324 N N . ARG A 1 309 ? 45.716 -13.180 -23.258 1.00 40.09 309 ARG A N 1
ATOM 2325 C CA . ARG A 1 309 ? 45.463 -14.300 -24.180 1.00 40.09 309 ARG A CA 1
ATOM 2326 C C . ARG A 1 309 ? 46.763 -14.618 -24.926 1.00 40.09 309 ARG A C 1
ATOM 2328 O O . ARG A 1 309 ? 47.318 -13.696 -25.520 1.00 40.09 309 ARG A O 1
ATOM 2335 N N . PRO A 1 310 ? 47.267 -15.865 -24.890 1.00 47.00 310 PRO A N 1
ATOM 2336 C CA . PRO A 1 310 ? 48.299 -16.275 -25.832 1.00 47.00 310 PRO A CA 1
ATOM 2337 C C . PRO A 1 310 ? 47.709 -16.243 -27.249 1.00 47.00 310 PRO A C 1
ATOM 2339 O O . PRO A 1 310 ? 46.507 -16.472 -27.415 1.00 47.00 310 PRO A O 1
ATOM 2342 N N . ALA A 1 311 ? 48.557 -15.884 -28.214 1.00 50.50 311 ALA A N 1
ATOM 2343 C CA . ALA A 1 311 ? 48.228 -15.805 -29.636 1.00 50.50 311 ALA A CA 1
ATOM 2344 C C . ALA A 1 311 ? 47.710 -17.138 -30.194 1.00 50.50 311 ALA A C 1
ATOM 2346 O O . ALA A 1 311 ? 48.190 -18.197 -29.724 1.00 50.50 311 ALA A O 1
#

pLDDT: mean 74.83, std 16.65, range [38.47, 97.5]

Secondary structure (DSSP, 8-state):
--SHHHHHHHHHHHHHHHHHHHHHHHHHHTTPPPPP-HHHHHHHHHHHHHHHHHHHHT--HHHHHHHTTT-S-HHHHHHHHHHHHHHHHHHHHHHHHHHHHHHHHHHHHHHHHHHHHHTTS-TTSHHHHHHHHHHHHHHHHHHHHHHHHHHHHGGG-S-HHHHHHHHHHHHHHHHHHHHHHHHHHHHHSSTTS--HHHHHHHHHHHHHHHHHHHHHHHHTT-SS--TTHHHHHHHHHHHHHHHHHHHHHTT-S-HHHHHHHHHHHHHHHHHHHHHHHTT-GGGHHHHHHHHTTSSHHHHHHHT--TT----

InterPro domains:
  IPR017997 Vinculin [PTHR46180] (3-61)
  IPR036723 Alpha-catenin/vinculin-like superfamily [SSF47220] (3-61)

Foldseek 3Di:
DPDPVCCVLCVQLLVLVVVLLVQVLVCLLVVHDRPDCVVSVVSNVVSVVVSVVVLVVVPPVVVCCVVCVNPDPSVVVSVVVVVVVVVVVVVSVLVSLLVSLLVLLVVLLVLLVVLLVLLVDDCLDPVSVVVNVVSLVSNLSSLVVSLVSLVVCLVVAPEVVLSVLSVVLSVLLVVLNVQLSVLSCVQVVDDSDRDVVSSVSNNVSSVSNSVSSVSNNVSSPDNDDDPVVVLVVLLVVLVVLLVVLVVVCVVDPCVPVSVVVSVVSVVVNVVSVVVVCVVPVVVVVVVVVVVVPPPPVVVVVVPDDPPDDDD

Organism: NCBI:txid765915